Protein AF-A0A3N7EZ93-F1 (afdb_monomer_lite)

InterPro domains:
  IPR009943 Protein of unknown function DUF1475 [PF07343] (1-75)
  IPR009943 Protein of unknown function DUF1475 [PF07343] (80-194)
  IPR009943 Protein of unknown function DUF1475 [PTHR36318] (1-200)

Organism: Populus trichocarpa (NCBI:txid3694)

Sequence (202 aa):
MIATLVDFYINVIALAAWISYKESNFITATIWILLLICFGSITTCVYIFIQFLKLSPKESLQDPVYRVLLRHESKGVEQKMKQSAVMSARIAFSVLGFLMLGTLIYTLLTDGSPFRKELLTPWVVATLIDFYINVVALSVWVAYKESSLISGFLWILLLICFGSMTTCAYVVKQLVQLTSQDPVYLILFNRGNRAENRYERT

pLDDT: mean 76.59, std 12.71, range [37.66, 91.94]

Secondary structure (DSSP, 8-state):
-HHHHHHHHHHHHHHHHHHHHH-S-HHHHHHHHHHHHHHTHHHHHHHHHHHHHTS-TTTTTS-HHHHHHSPPP--SS-STTHHHHHHHHHHHHHHHHHHHHHHHHHHHHHH--S--GGG--HHHHHHHHHHHHHHHHHHHHHHHH-SSHHHHHHHHHHHHHHTHHHHHHHHHHHHHTS-TTS-GGGGSS-HHHHHHHHHTT-

Radius of gyration: 17.9 Å; chains: 1; bounding box: 51×40×56 Å

Foldseek 3Di:
DVLLVLLLVLLLVVVLVQLCVQDPDPVVSVVLSVCCVVPFLVSVVVLLVVLLVPDDPVPCPPDSLVSSSDHDDDPDDPLPPFLVVLVVLLVVLVVSLVVSVVVVVVCCVPVNDPPDPVVPDVVVVVSVVSLVSSLVVVLVQLCQADPDPVVSVVLSVCCVVRNSNSVSVLLNVLSVVDDSSDGSSLSSHHPVVSVVVVVVVD

Structure (mmCIF, N/CA/C/O backbone):
data_AF-A0A3N7EZ93-F1
#
_entry.id   AF-A0A3N7EZ93-F1
#
loop_
_atom_site.group_PDB
_atom_site.id
_atom_site.type_symbol
_atom_site.label_atom_id
_atom_site.label_alt_id
_atom_site.label_comp_id
_atom_site.label_asym_id
_atom_site.label_entity_id
_atom_site.label_seq_id
_atom_site.pdbx_P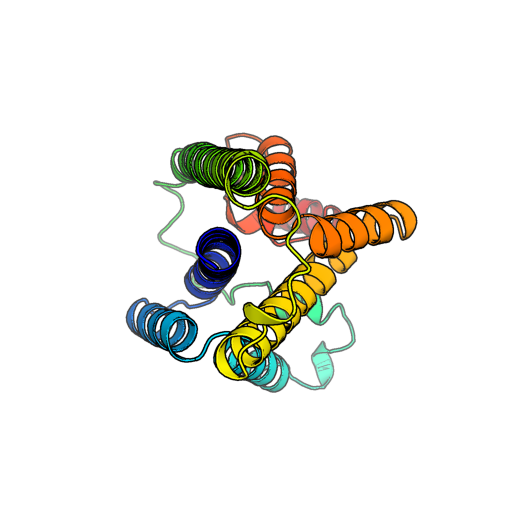DB_ins_code
_atom_site.Cartn_x
_atom_site.Cartn_y
_atom_site.Cartn_z
_atom_site.occupancy
_atom_site.B_iso_or_equiv
_atom_site.auth_seq_id
_atom_site.auth_comp_id
_atom_site.auth_asym_id
_atom_site.auth_atom_id
_atom_site.pdbx_PDB_model_num
ATOM 1 N N . MET A 1 1 ? 12.657 -2.046 -14.075 1.00 70.25 1 MET A N 1
ATOM 2 C CA . MET A 1 1 ? 11.862 -3.254 -13.734 1.00 70.25 1 MET A CA 1
ATOM 3 C C . MET A 1 1 ? 12.085 -3.722 -12.296 1.00 70.25 1 MET A C 1
ATOM 5 O O . MET A 1 1 ? 11.111 -4.030 -11.627 1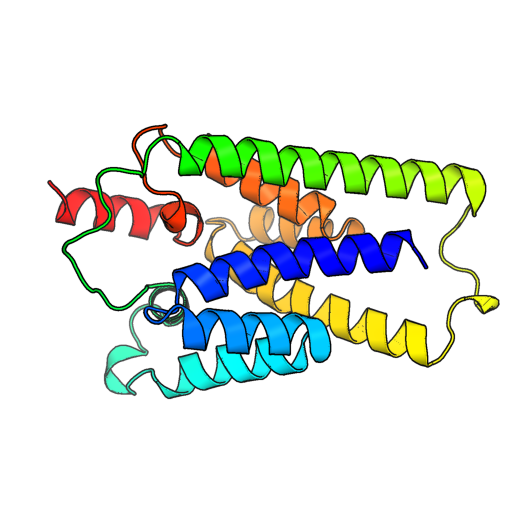.00 70.25 1 MET A O 1
ATOM 9 N N . ILE A 1 2 ? 13.324 -3.765 -11.786 1.00 79.44 2 ILE A N 1
ATOM 10 C CA . ILE A 1 2 ? 13.573 -4.206 -10.398 1.00 79.44 2 ILE A CA 1
ATOM 11 C C . ILE A 1 2 ? 12.937 -3.247 -9.379 1.00 79.44 2 ILE A C 1
ATOM 13 O O . ILE A 1 2 ? 12.211 -3.703 -8.505 1.00 79.44 2 ILE A O 1
ATOM 17 N N . ALA A 1 3 ? 13.115 -1.929 -9.531 1.00 81.50 3 ALA A N 1
ATOM 18 C CA . ALA A 1 3 ? 12.526 -0.945 -8.614 1.00 81.50 3 ALA A CA 1
ATOM 19 C C . ALA A 1 3 ? 10.991 -1.026 -8.528 1.00 81.50 3 ALA A C 1
ATOM 21 O O . ALA A 1 3 ? 10.444 -1.013 -7.436 1.00 81.50 3 ALA A O 1
ATOM 22 N N . THR A 1 4 ? 10.294 -1.191 -9.658 1.00 79.62 4 THR A N 1
ATOM 23 C CA . THR A 1 4 ? 8.825 -1.336 -9.687 1.00 79.62 4 THR A CA 1
ATOM 24 C C . THR A 1 4 ? 8.350 -2.616 -9.002 1.00 79.62 4 THR A C 1
ATOM 26 O O . THR A 1 4 ? 7.285 -2.643 -8.398 1.00 79.62 4 THR A O 1
ATOM 29 N N . LEU A 1 5 ? 9.144 -3.684 -9.084 1.00 82.88 5 LEU A N 1
ATOM 30 C CA . LEU A 1 5 ? 8.836 -4.960 -8.450 1.00 82.88 5 LEU A CA 1
ATOM 31 C C . LEU A 1 5 ? 9.076 -4.889 -6.935 1.00 82.88 5 LEU A C 1
ATOM 33 O O . LEU A 1 5 ? 8.235 -5.336 -6.162 1.00 82.88 5 LEU A O 1
ATOM 37 N N . VAL A 1 6 ? 10.173 -4.258 -6.506 1.00 84.75 6 VAL A N 1
ATOM 38 C CA . VAL A 1 6 ? 10.433 -3.949 -5.090 1.00 84.75 6 VAL A CA 1
ATOM 39 C C . VAL A 1 6 ? 9.300 -3.103 -4.510 1.00 84.75 6 VAL A C 1
ATOM 41 O O . VAL A 1 6 ? 8.756 -3.454 -3.465 1.00 84.75 6 VAL A O 1
ATOM 44 N N . ASP A 1 7 ? 8.894 -2.049 -5.219 1.00 83.94 7 ASP A N 1
ATOM 45 C CA . ASP A 1 7 ? 7.787 -1.174 -4.829 1.00 83.94 7 ASP A CA 1
ATOM 46 C C . ASP A 1 7 ? 6.484 -1.963 -4.618 1.00 83.94 7 ASP A C 1
ATOM 48 O O . ASP A 1 7 ? 5.832 -1.891 -3.570 1.00 83.94 7 ASP A O 1
ATOM 52 N N . PHE A 1 8 ? 6.152 -2.805 -5.598 1.00 85.00 8 PHE A N 1
ATOM 53 C CA . PHE A 1 8 ? 4.992 -3.682 -5.548 1.00 85.00 8 PHE A CA 1
ATOM 54 C C . PHE A 1 8 ? 4.992 -4.587 -4.315 1.00 85.00 8 PHE A C 1
ATOM 56 O O . PHE A 1 8 ? 4.008 -4.609 -3.571 1.00 85.00 8 PHE A O 1
ATOM 63 N N . TYR A 1 9 ? 6.098 -5.283 -4.043 1.00 86.12 9 TYR A N 1
ATOM 64 C CA . TYR A 1 9 ? 6.170 -6.198 -2.905 1.00 86.12 9 TYR A CA 1
ATOM 65 C C . TYR A 1 9 ? 6.108 -5.486 -1.551 1.00 86.12 9 TYR A C 1
ATOM 67 O O . TYR A 1 9 ? 5.524 -6.030 -0.615 1.00 86.12 9 TYR A O 1
ATOM 75 N N . ILE A 1 10 ? 6.632 -4.263 -1.427 1.00 87.31 10 ILE A N 1
ATOM 76 C CA . ILE A 1 10 ? 6.505 -3.488 -0.182 1.00 87.31 10 ILE A CA 1
ATOM 77 C C . ILE A 1 10 ? 5.032 -3.151 0.096 1.00 87.31 10 ILE A C 1
ATOM 79 O O . ILE A 1 10 ? 4.565 -3.308 1.228 1.00 87.31 10 ILE A O 1
ATOM 83 N N . ASN A 1 11 ? 4.268 -2.760 -0.927 1.00 86.81 11 ASN A N 1
ATOM 84 C CA . ASN A 1 11 ? 2.828 -2.529 -0.779 1.00 86.81 11 ASN A CA 1
ATOM 85 C C . ASN A 1 11 ? 2.061 -3.831 -0.481 1.00 86.81 11 ASN A C 1
ATOM 87 O O . ASN A 1 11 ? 1.162 -3.833 0.364 1.00 86.81 11 ASN A O 1
ATOM 91 N N . VAL A 1 12 ? 2.449 -4.952 -1.098 1.00 87.19 12 VAL A N 1
ATOM 92 C CA . VAL A 1 12 ? 1.899 -6.283 -0.784 1.00 87.19 12 VAL A CA 1
ATOM 93 C C . VAL A 1 12 ? 2.151 -6.661 0.676 1.00 87.19 12 VAL A C 1
ATOM 95 O O . VAL A 1 12 ? 1.237 -7.160 1.325 1.00 87.19 12 VAL A O 1
ATOM 98 N N . ILE A 1 13 ? 3.331 -6.375 1.236 1.00 87.62 13 ILE A N 1
ATOM 99 C CA . ILE A 1 13 ? 3.631 -6.618 2.658 1.00 87.62 13 ILE A CA 1
ATOM 100 C C . ILE A 1 13 ? 2.692 -5.811 3.563 1.00 87.62 13 ILE A C 1
ATOM 102 O O . ILE A 1 13 ? 2.178 -6.347 4.546 1.00 87.62 13 ILE A O 1
ATOM 106 N N . ALA A 1 14 ? 2.426 -4.543 3.234 1.00 85.94 14 ALA A N 1
ATOM 107 C CA . ALA A 1 14 ? 1.495 -3.716 4.002 1.00 85.94 14 ALA A CA 1
ATOM 108 C C . ALA A 1 14 ? 0.069 -4.304 4.004 1.00 85.94 14 ALA A C 1
ATOM 110 O O . ALA A 1 14 ? -0.578 -4.377 5.051 1.00 85.94 14 ALA A O 1
ATOM 111 N N . LEU A 1 15 ? -0.398 -4.789 2.851 1.00 86.19 15 LEU A N 1
ATOM 112 C CA . LEU A 1 15 ? -1.700 -5.446 2.708 1.00 86.19 15 LEU A CA 1
ATOM 113 C C . LEU A 1 15 ? -1.740 -6.819 3.396 1.00 86.19 15 LEU A C 1
ATOM 115 O O . LEU A 1 15 ? -2.712 -7.139 4.076 1.00 86.19 15 LEU A O 1
ATOM 119 N N . ALA A 1 16 ? -0.671 -7.607 3.296 1.00 86.81 16 ALA A N 1
ATOM 120 C CA . ALA A 1 16 ? -0.530 -8.889 3.980 1.00 86.81 16 ALA A CA 1
ATOM 121 C C . ALA A 1 16 ? -0.560 -8.722 5.506 1.00 86.81 16 ALA A C 1
ATOM 123 O O . ALA A 1 16 ? -1.194 -9.518 6.201 1.00 86.81 16 ALA A O 1
ATOM 124 N N . ALA A 1 17 ? 0.066 -7.665 6.035 1.00 86.19 17 ALA A N 1
ATOM 125 C CA . ALA A 1 17 ? -0.004 -7.324 7.453 1.00 86.19 17 ALA A CA 1
ATOM 126 C C . ALA A 1 17 ? -1.443 -6.999 7.887 1.00 86.19 17 ALA A C 1
ATOM 128 O O . ALA A 1 17 ? -1.883 -7.433 8.953 1.00 86.19 17 ALA A O 1
ATOM 129 N N . TRP A 1 18 ? -2.204 -6.293 7.044 1.00 86.44 18 TRP A N 1
ATOM 130 C CA . TRP A 1 18 ? -3.621 -6.028 7.291 1.00 86.44 18 TRP A CA 1
ATOM 131 C C . TRP A 1 18 ? -4.474 -7.308 7.274 1.00 86.44 18 TRP A C 1
ATOM 133 O O . TRP A 1 18 ? -5.238 -7.534 8.213 1.00 86.44 18 TRP A O 1
ATOM 143 N N . ILE A 1 19 ? -4.302 -8.177 6.274 1.00 85.31 19 ILE A N 1
ATOM 144 C CA . ILE A 1 19 ? -4.999 -9.475 6.182 1.00 85.31 19 ILE A CA 1
ATOM 145 C C . ILE A 1 19 ? -4.679 -10.353 7.399 1.00 85.31 19 ILE A C 1
ATOM 147 O O . ILE A 1 19 ? -5.583 -10.914 8.014 1.00 85.31 19 ILE A O 1
ATOM 151 N N . SER A 1 20 ? -3.403 -10.421 7.790 1.00 83.38 20 SER A N 1
ATOM 152 C CA . SER A 1 20 ? -2.945 -11.184 8.962 1.00 83.38 20 SER A CA 1
ATOM 153 C C . SER A 1 20 ? -3.602 -10.713 10.253 1.00 83.38 20 SER A C 1
ATOM 155 O O . SER A 1 20 ? -3.920 -11.520 11.121 1.00 83.38 20 SER A O 1
ATOM 157 N N . TYR A 1 21 ? -3.810 -9.401 10.388 1.00 79.69 21 TYR A N 1
ATOM 158 C CA . TYR A 1 21 ? -4.530 -8.838 11.522 1.00 79.69 21 TYR A CA 1
ATOM 159 C C . TYR A 1 21 ? -6.029 -9.163 11.474 1.00 79.69 21 TYR A C 1
ATOM 161 O O . TYR A 1 21 ? -6.627 -9.468 12.507 1.00 79.69 21 TYR A O 1
ATOM 169 N N . LYS A 1 22 ? -6.652 -9.073 10.295 1.00 79.75 22 LYS A N 1
ATOM 170 C CA . LYS A 1 22 ? -8.098 -9.256 10.144 1.00 79.75 22 LYS A CA 1
ATOM 171 C C . LYS A 1 22 ? -8.524 -10.706 10.374 1.00 79.75 22 LYS A C 1
ATOM 173 O O . LYS A 1 22 ? -9.559 -10.939 10.998 1.00 79.75 22 LYS A O 1
ATOM 178 N N . GLU A 1 23 ? -7.747 -11.674 9.906 1.00 80.81 23 GLU A N 1
ATOM 179 C CA . GLU A 1 23 ? -8.074 -13.089 10.066 1.00 80.81 23 GLU A CA 1
ATOM 180 C C . GLU A 1 23 ? -7.806 -13.582 11.501 1.00 80.81 23 GLU A C 1
ATOM 182 O O . GLU A 1 23 ? -6.791 -13.278 12.132 1.00 80.81 23 GLU A O 1
ATOM 187 N N . SER A 1 24 ? -8.741 -14.354 12.064 1.00 71.69 24 SER A N 1
ATOM 188 C CA . SER A 1 24 ? -8.524 -15.043 13.347 1.00 71.69 24 SER A CA 1
ATOM 189 C C . SER A 1 24 ? -7.682 -16.300 13.179 1.00 71.69 24 SER A C 1
ATOM 191 O O . SER A 1 24 ? -6.876 -16.643 14.042 1.00 71.69 24 SER A O 1
ATOM 193 N N . ASN A 1 25 ? -7.870 -16.978 12.049 1.00 82.94 25 ASN A N 1
ATOM 194 C CA . ASN A 1 25 ? -7.277 -18.272 11.772 1.00 82.94 25 ASN A CA 1
ATOM 195 C C . ASN A 1 25 ? -5.986 -18.080 10.982 1.00 82.94 25 ASN A C 1
ATOM 197 O O . ASN A 1 25 ? -6.011 -17.630 9.837 1.00 82.94 25 ASN A O 1
ATOM 201 N N . PHE A 1 26 ? -4.863 -18.494 11.568 1.00 81.38 26 PHE A N 1
ATOM 202 C CA . PHE A 1 26 ? -3.547 -18.392 10.933 1.00 81.38 26 PHE A CA 1
ATOM 203 C C . PHE A 1 26 ? -3.477 -19.114 9.574 1.00 81.38 26 PHE A C 1
ATOM 205 O O . PHE A 1 26 ? -2.834 -18.633 8.643 1.00 81.38 26 PHE A O 1
ATOM 212 N N . ILE A 1 27 ? -4.189 -20.238 9.430 1.00 85.25 27 ILE A N 1
ATOM 213 C CA . ILE A 1 27 ? -4.279 -20.989 8.169 1.00 85.25 27 ILE A CA 1
ATOM 214 C C . ILE A 1 27 ? -4.962 -20.141 7.090 1.00 85.25 27 ILE A C 1
ATOM 216 O O . ILE A 1 27 ? -4.425 -19.980 5.998 1.00 85.25 27 ILE A O 1
ATOM 220 N N . THR A 1 28 ? -6.116 -19.549 7.406 1.00 85.38 28 THR A N 1
ATOM 221 C CA . THR A 1 28 ? -6.856 -18.687 6.477 1.00 85.38 28 THR A CA 1
ATOM 222 C C . THR A 1 28 ? -6.046 -17.445 6.114 1.00 85.38 28 THR A C 1
ATOM 224 O O . THR A 1 28 ? -5.970 -17.103 4.937 1.00 85.38 28 THR A O 1
ATOM 227 N N . ALA A 1 29 ? -5.367 -16.828 7.087 1.00 87.31 29 ALA A N 1
ATOM 228 C CA . ALA A 1 29 ? -4.447 -15.720 6.838 1.00 87.31 29 ALA A CA 1
ATOM 229 C C . ALA A 1 29 ? -3.339 -16.120 5.853 1.00 87.31 29 ALA A C 1
ATOM 231 O O . ALA A 1 29 ? -3.110 -15.429 4.866 1.00 87.31 29 ALA A O 1
ATOM 232 N N . THR A 1 30 ? -2.697 -17.269 6.077 1.00 87.75 30 THR A N 1
ATOM 233 C CA . THR A 1 30 ? -1.598 -17.758 5.231 1.00 87.75 30 THR A CA 1
ATOM 234 C C . THR A 1 30 ? -2.072 -18.066 3.813 1.00 87.75 30 THR A C 1
ATOM 236 O O . THR A 1 30 ? -1.386 -17.716 2.856 1.00 87.75 30 THR A O 1
ATOM 239 N N . ILE A 1 31 ? -3.264 -18.653 3.656 1.00 90.75 31 ILE A N 1
ATOM 240 C CA . ILE A 1 31 ? -3.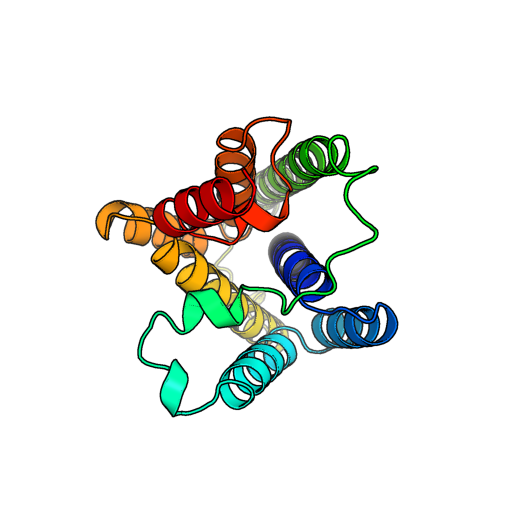875 -18.889 2.340 1.00 90.75 31 ILE A CA 1
ATOM 241 C C . ILE A 1 31 ? -4.097 -17.562 1.607 1.00 90.75 31 ILE A C 1
ATOM 243 O O . ILE A 1 31 ? -3.693 -17.433 0.455 1.00 90.75 31 ILE A O 1
ATOM 247 N N . TRP A 1 32 ? -4.683 -16.559 2.266 1.00 91.56 32 TRP A N 1
ATOM 248 C CA . TRP A 1 32 ? -4.901 -15.247 1.649 1.00 91.56 32 TRP A CA 1
ATOM 249 C C . TRP A 1 32 ? -3.598 -14.532 1.295 1.00 91.56 32 TRP A C 1
ATOM 251 O O . TRP A 1 32 ? -3.519 -13.914 0.239 1.00 91.56 32 TRP A O 1
ATOM 261 N N . ILE A 1 33 ? -2.567 -14.639 2.134 1.00 90.31 33 ILE A N 1
ATOM 262 C CA . ILE A 1 33 ? -1.245 -14.060 1.859 1.00 90.31 33 ILE A CA 1
ATOM 263 C C . ILE A 1 33 ? -0.590 -14.755 0.664 1.00 90.31 33 ILE A C 1
ATOM 265 O O . ILE A 1 33 ? -0.049 -14.081 -0.208 1.00 90.31 33 ILE A O 1
ATOM 269 N N . LEU A 1 34 ? -0.671 -16.084 0.581 1.00 91.94 34 LEU A N 1
ATOM 270 C CA . LEU A 1 34 ? -0.157 -16.833 -0.565 1.00 91.94 34 LEU A CA 1
ATOM 271 C C . LEU A 1 34 ? -0.881 -16.424 -1.853 1.00 91.94 34 LEU A C 1
ATOM 273 O O . LEU A 1 34 ? -0.238 -16.125 -2.855 1.00 91.94 34 LEU A O 1
ATOM 277 N N . LEU A 1 35 ? -2.212 -16.333 -1.808 1.00 90.12 35 LEU A N 1
ATOM 278 C CA . LEU A 1 35 ? -3.014 -15.846 -2.931 1.00 90.12 35 LEU A CA 1
ATOM 279 C C . LEU A 1 35 ? -2.667 -14.401 -3.300 1.00 90.12 35 LEU A C 1
ATOM 281 O O . LEU A 1 35 ? -2.676 -14.055 -4.478 1.00 90.12 35 LEU A O 1
ATOM 285 N N . LEU A 1 36 ? -2.353 -13.551 -2.323 1.00 88.94 36 LEU A N 1
ATOM 286 C CA . LEU A 1 36 ? -1.958 -12.166 -2.562 1.00 88.94 36 LEU A CA 1
ATOM 287 C C . LEU A 1 36 ? -0.601 -12.091 -3.269 1.00 88.94 36 LEU A C 1
ATOM 289 O O . LEU A 1 36 ? -0.435 -11.294 -4.184 1.00 88.94 36 LEU A O 1
ATOM 293 N N . ILE A 1 37 ? 0.347 -12.948 -2.892 1.00 86.94 37 ILE A N 1
ATOM 294 C CA . ILE A 1 37 ? 1.658 -13.033 -3.547 1.00 86.94 37 ILE A CA 1
ATOM 295 C C . ILE A 1 37 ? 1.521 -13.578 -4.977 1.00 86.94 37 ILE A C 1
ATOM 297 O O . ILE A 1 37 ? 2.203 -13.099 -5.877 1.00 86.94 37 ILE A O 1
ATOM 301 N N . CYS A 1 38 ? 0.639 -14.557 -5.202 1.00 85.19 38 CYS A N 1
ATOM 302 C CA . CYS A 1 38 ? 0.467 -15.184 -6.515 1.00 85.19 38 CYS A CA 1
ATOM 303 C C . CYS A 1 38 ? -0.373 -14.357 -7.499 1.00 85.19 38 CYS A C 1
ATOM 305 O O . CYS A 1 38 ? -0.048 -14.314 -8.682 1.00 85.19 38 CYS A O 1
ATOM 307 N N . PHE A 1 39 ? -1.465 -13.745 -7.034 1.00 84.69 39 PHE A N 1
ATOM 308 C CA . PHE A 1 39 ? -2.473 -13.105 -7.893 1.00 84.69 39 PHE A CA 1
ATOM 309 C C . PHE A 1 39 ? -2.617 -11.596 -7.668 1.00 84.69 39 PHE A C 1
ATOM 311 O O . PHE A 1 39 ? -3.421 -10.961 -8.351 1.00 84.69 39 PHE A O 1
ATOM 318 N N . GLY A 1 40 ? -1.878 -11.024 -6.715 1.00 86.50 40 GLY A N 1
ATOM 319 C CA . GLY A 1 40 ? -1.818 -9.583 -6.512 1.00 86.50 40 GLY A CA 1
ATOM 320 C C . GLY A 1 40 ? -3.183 -8.961 -6.228 1.00 86.50 40 GLY A C 1
ATOM 321 O O . GLY A 1 40 ? -3.890 -9.344 -5.289 1.00 86.50 40 GLY A O 1
ATOM 322 N N . SER A 1 41 ? -3.558 -7.983 -7.045 1.00 86.75 41 SER A N 1
ATOM 323 C CA . SER A 1 41 ? -4.763 -7.175 -6.865 1.00 86.75 41 SER A CA 1
ATOM 324 C C . SER A 1 41 ? -6.073 -7.938 -7.020 1.00 86.75 41 SER A C 1
ATOM 326 O O . SER A 1 41 ? -7.067 -7.577 -6.395 1.00 86.75 41 SER A O 1
ATOM 328 N N . ILE A 1 42 ? -6.097 -9.041 -7.773 1.00 88.00 42 ILE A N 1
ATOM 329 C CA . ILE A 1 42 ? -7.305 -9.874 -7.870 1.00 88.00 42 ILE A CA 1
ATOM 330 C C . ILE A 1 42 ? -7.680 -10.373 -6.472 1.00 88.00 42 ILE A C 1
ATOM 332 O O . ILE A 1 42 ? -8.834 -10.276 -6.053 1.00 88.00 42 ILE A O 1
ATOM 336 N N . THR A 1 43 ? -6.687 -10.834 -5.711 1.00 89.12 43 THR A N 1
ATOM 337 C CA . THR A 1 43 ? -6.885 -11.292 -4.336 1.00 89.12 43 THR A CA 1
ATOM 338 C C . THR A 1 43 ? -7.323 -10.153 -3.423 1.00 89.12 43 THR A C 1
ATOM 340 O O . THR A 1 43 ? -8.223 -10.359 -2.610 1.00 89.12 43 THR A O 1
ATOM 343 N N . THR A 1 44 ? -6.749 -8.950 -3.551 1.00 86.56 44 THR A N 1
ATOM 344 C CA . THR A 1 44 ? -7.159 -7.806 -2.714 1.00 86.56 44 THR A CA 1
ATOM 345 C C . THR A 1 44 ? -8.601 -7.402 -2.986 1.00 86.56 44 THR A C 1
ATOM 347 O O . THR A 1 44 ? -9.374 -7.243 -2.039 1.00 86.56 44 THR A O 1
ATOM 350 N N . CYS A 1 45 ? -8.998 -7.320 -4.255 1.00 87.19 45 CYS A N 1
ATOM 351 C CA . CYS A 1 45 ? -10.366 -7.020 -4.657 1.00 87.19 45 CYS A CA 1
ATOM 352 C C . CYS A 1 45 ? -11.348 -8.077 -4.150 1.00 87.19 45 CYS A C 1
ATOM 354 O O . CYS A 1 45 ? -12.353 -7.723 -3.534 1.00 87.19 45 CYS A O 1
ATOM 356 N N . VAL A 1 46 ? -11.050 -9.365 -4.351 1.00 88.62 46 VAL A N 1
ATOM 357 C CA . VAL A 1 46 ? -11.898 -10.468 -3.871 1.00 88.62 46 VAL A CA 1
ATOM 358 C C . VAL A 1 46 ? -12.011 -10.438 -2.347 1.00 88.62 46 VAL A C 1
ATOM 360 O O . VAL A 1 46 ? -13.112 -10.565 -1.815 1.00 88.62 46 VAL A O 1
ATOM 363 N N . TYR A 1 47 ? -10.905 -10.219 -1.635 1.00 87.00 47 TYR A N 1
ATOM 364 C CA . TYR A 1 47 ? -10.899 -10.163 -0.175 1.00 87.00 47 TYR A CA 1
ATOM 365 C C . TYR A 1 47 ? -11.756 -9.010 0.357 1.00 87.00 47 TYR A C 1
ATOM 367 O O . TYR A 1 47 ? -12.619 -9.217 1.211 1.00 87.00 47 TYR A O 1
ATOM 375 N N . ILE A 1 48 ? -11.563 -7.804 -0.184 1.00 85.94 48 ILE A N 1
ATOM 376 C CA . ILE A 1 48 ? -12.345 -6.615 0.175 1.00 85.94 48 ILE A CA 1
ATOM 377 C C . ILE A 1 48 ? -13.827 -6.839 -0.146 1.00 85.94 48 ILE A C 1
ATOM 379 O O . ILE A 1 48 ? -14.683 -6.564 0.692 1.00 85.94 48 ILE A O 1
ATOM 383 N N . PHE A 1 49 ? -14.143 -7.392 -1.316 1.00 85.38 49 PHE A N 1
ATOM 384 C CA . PHE A 1 49 ? -15.517 -7.680 -1.720 1.00 85.38 49 PHE A CA 1
ATOM 385 C C . PHE A 1 49 ? -16.199 -8.690 -0.790 1.00 85.38 49 PHE A C 1
ATOM 387 O O . PHE A 1 49 ? -17.311 -8.444 -0.330 1.00 85.38 49 PHE A O 1
ATOM 394 N N . ILE A 1 50 ? -15.521 -9.786 -0.434 1.00 84.19 50 ILE A N 1
ATOM 395 C CA . ILE A 1 50 ? -16.030 -10.759 0.545 1.00 84.19 50 ILE A CA 1
ATOM 396 C C . ILE A 1 50 ? -16.272 -10.088 1.899 1.00 84.19 50 ILE A C 1
ATOM 398 O O . ILE A 1 50 ? -17.267 -10.387 2.559 1.00 84.19 50 ILE A O 1
ATOM 402 N N . GLN A 1 51 ? -15.396 -9.175 2.324 1.00 81.69 51 GLN A N 1
ATOM 403 C CA . GLN A 1 51 ? -15.619 -8.420 3.554 1.00 81.69 51 GLN A CA 1
ATOM 404 C C . GLN A 1 51 ? -16.852 -7.522 3.477 1.00 81.69 51 GLN A C 1
ATOM 406 O O . GLN A 1 51 ? -17.618 -7.497 4.436 1.00 81.69 51 GLN A O 1
ATOM 411 N N . PHE A 1 52 ? -17.082 -6.856 2.344 1.00 79.62 52 PHE A N 1
ATOM 412 C CA . PHE A 1 52 ? -18.300 -6.080 2.108 1.00 79.62 52 PHE A CA 1
ATOM 413 C C . PHE A 1 52 ? -19.559 -6.947 2.093 1.00 79.62 52 PHE A C 1
ATOM 415 O O . PHE A 1 52 ? -20.559 -6.561 2.685 1.00 79.62 52 PHE A O 1
ATOM 422 N N . LEU A 1 53 ? -19.519 -8.139 1.495 1.00 80.31 53 LEU A N 1
ATOM 423 C CA . LEU A 1 53 ? -20.661 -9.062 1.510 1.00 80.31 53 LEU A CA 1
ATOM 424 C C . LEU A 1 53 ? -20.986 -9.598 2.908 1.00 80.31 53 LEU A C 1
ATOM 426 O O . LEU A 1 53 ? -22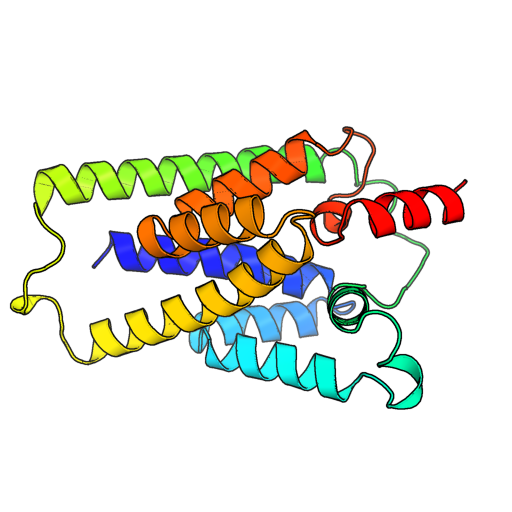.139 -9.903 3.199 1.00 80.31 53 LEU A O 1
ATOM 430 N N . LYS A 1 54 ? -19.981 -9.719 3.782 1.00 75.19 54 LYS A N 1
ATOM 431 C CA . LYS A 1 54 ? -20.181 -10.124 5.181 1.00 75.19 54 LYS A CA 1
ATOM 432 C C . LYS A 1 54 ? -20.844 -9.033 6.034 1.00 75.19 54 LYS A C 1
ATOM 434 O O . LYS A 1 54 ? -21.252 -9.334 7.154 1.00 75.19 54 LYS A O 1
ATOM 439 N N . LEU A 1 55 ? -20.967 -7.794 5.544 1.00 70.94 55 LEU A N 1
ATOM 440 C CA . LEU A 1 55 ? -21.703 -6.735 6.237 1.00 70.94 55 LEU A CA 1
ATOM 441 C C . LEU A 1 55 ? -23.219 -6.917 6.065 1.00 70.94 55 LEU A C 1
ATOM 443 O O . LEU A 1 55 ? -23.737 -6.999 4.954 1.00 70.94 55 LEU A O 1
ATOM 447 N N . SER A 1 56 ? -23.947 -6.945 7.185 1.00 56.22 56 SER A N 1
ATOM 448 C CA . SER A 1 56 ? -25.414 -7.001 7.190 1.00 56.22 56 SER A CA 1
ATOM 449 C C . SER A 1 56 ? -26.025 -5.655 6.748 1.00 56.22 56 SER A C 1
ATOM 451 O O . SER A 1 56 ? -25.566 -4.606 7.214 1.00 56.22 56 SER A O 1
ATOM 453 N N . PRO A 1 57 ? -27.103 -5.636 5.930 1.00 55.81 57 PRO A N 1
ATOM 454 C CA . PRO A 1 57 ? -27.704 -4.408 5.388 1.00 55.81 57 PRO A CA 1
ATOM 455 C C . PRO A 1 57 ? -28.143 -3.377 6.440 1.00 55.81 57 PRO A C 1
ATOM 457 O O . PRO A 1 57 ? -28.185 -2.184 6.154 1.00 55.81 57 PRO A O 1
ATOM 460 N N . LYS A 1 58 ? -28.461 -3.819 7.666 1.00 48.72 58 LYS A N 1
ATOM 461 C CA . LYS A 1 58 ? -28.926 -2.946 8.759 1.00 48.72 58 LYS A CA 1
ATOM 462 C C . LYS A 1 58 ? -27.796 -2.181 9.466 1.00 48.72 58 LYS A C 1
ATOM 464 O O . LYS A 1 58 ? -28.077 -1.201 10.143 1.00 48.72 58 LYS A O 1
ATOM 469 N N . GLU A 1 59 ? -26.538 -2.589 9.289 1.00 53.97 59 GLU A N 1
ATOM 470 C CA . GLU A 1 59 ? -25.361 -1.988 9.944 1.00 53.97 59 GLU A CA 1
ATOM 471 C C . GLU A 1 59 ? -24.501 -1.131 8.996 1.00 53.97 59 GLU A C 1
ATOM 473 O O . GLU A 1 59 ? -23.580 -0.449 9.439 1.00 53.97 59 GLU A O 1
ATOM 478 N N . SER A 1 60 ? -24.812 -1.121 7.693 1.00 51.12 60 SER A N 1
ATOM 479 C CA . SER A 1 60 ? -24.068 -0.385 6.656 1.00 51.12 60 SER A CA 1
ATOM 480 C C . SER A 1 60 ? -24.132 1.145 6.791 1.00 51.12 60 SER A C 1
ATOM 482 O O . SER A 1 60 ? -23.366 1.845 6.130 1.00 51.12 60 SER A O 1
ATOM 484 N N . LEU A 1 61 ? -25.055 1.673 7.601 1.00 53.31 61 LEU A N 1
ATOM 485 C CA . LEU A 1 61 ? -25.306 3.112 7.741 1.00 53.31 61 LEU A CA 1
ATOM 486 C C . LEU A 1 61 ? -24.324 3.826 8.686 1.00 53.31 61 LEU A C 1
ATOM 488 O O . LEU A 1 61 ? -24.199 5.045 8.609 1.00 53.31 61 LEU A O 1
ATOM 492 N N . GLN A 1 62 ? -23.610 3.095 9.547 1.00 56.03 62 GLN A N 1
ATOM 493 C CA . GLN A 1 62 ? -22.687 3.655 10.540 1.00 56.03 62 GLN A CA 1
ATOM 494 C C . GLN A 1 62 ? -21.257 3.155 10.265 1.00 56.03 62 GLN A C 1
ATOM 496 O O . GLN A 1 62 ? -20.772 2.206 10.872 1.00 56.03 62 GLN A O 1
ATOM 501 N N . ASP A 1 63 ? -20.614 3.809 9.293 1.00 68.94 63 ASP A N 1
ATOM 502 C CA . ASP A 1 63 ? -19.200 3.678 8.899 1.00 68.94 63 ASP A CA 1
ATOM 503 C C . ASP A 1 63 ? -18.764 2.282 8.363 1.00 68.94 63 ASP A C 1
ATOM 505 O O . ASP A 1 63 ? -18.191 1.458 9.087 1.00 68.94 63 ASP A O 1
ATOM 509 N N . PRO A 1 64 ? -18.992 1.991 7.062 1.00 71.38 64 PRO A N 1
ATOM 510 C CA . PRO A 1 64 ? -18.678 0.687 6.472 1.00 71.38 64 PRO A CA 1
ATOM 511 C C . PRO A 1 64 ? -17.171 0.395 6.431 1.00 71.38 64 PRO A C 1
ATOM 513 O O . PRO A 1 64 ? -16.757 -0.747 6.633 1.00 71.38 64 PRO A O 1
ATOM 516 N N . VAL A 1 65 ? -16.330 1.415 6.222 1.00 76.06 65 VAL A N 1
ATOM 517 C CA . VAL A 1 65 ? -14.868 1.250 6.156 1.00 76.06 65 VAL A CA 1
ATOM 518 C C . VAL A 1 65 ? -14.314 0.886 7.529 1.00 76.06 65 VAL A C 1
ATOM 520 O O . VAL A 1 65 ? -13.481 -0.016 7.637 1.00 76.06 65 VAL A O 1
ATOM 523 N N . TYR A 1 66 ? -14.826 1.510 8.593 1.00 75.00 66 TYR A N 1
ATOM 524 C CA . TYR A 1 66 ? -14.460 1.154 9.961 1.00 75.00 66 TYR A CA 1
ATOM 525 C C . TYR A 1 66 ? -14.669 -0.334 10.252 1.00 75.00 66 TYR A C 1
ATOM 527 O O . TYR A 1 66 ? -13.755 -1.002 10.738 1.00 75.00 66 TYR A O 1
ATOM 535 N N . ARG A 1 67 ? -15.841 -0.879 9.906 1.00 72.00 67 ARG A N 1
ATOM 536 C CA . ARG A 1 67 ? -16.171 -2.291 10.159 1.00 72.00 67 ARG A CA 1
ATOM 537 C C . ARG A 1 67 ? -15.399 -3.263 9.265 1.00 72.00 67 ARG A C 1
ATOM 539 O O . ARG A 1 67 ? -15.010 -4.334 9.733 1.00 72.00 67 ARG A O 1
ATOM 546 N N . VAL A 1 68 ? -15.092 -2.888 8.021 1.00 78.69 68 VAL A N 1
ATOM 547 C CA . VAL A 1 68 ? -14.165 -3.659 7.168 1.00 78.69 68 VAL A CA 1
ATOM 548 C C . VAL A 1 68 ? -12.764 -3.712 7.788 1.00 78.69 68 VAL A C 1
ATOM 550 O O . VAL A 1 68 ? -12.092 -4.738 7.723 1.00 78.69 68 VAL A O 1
ATOM 553 N N . LEU A 1 69 ? -12.314 -2.665 8.473 1.00 79.06 69 LEU A N 1
ATOM 554 C CA . LEU A 1 69 ? -11.010 -2.675 9.145 1.00 79.06 69 LEU A CA 1
ATOM 555 C C . LEU A 1 69 ? -11.044 -3.364 10.516 1.00 79.06 69 LEU A C 1
ATOM 557 O O . LEU A 1 69 ? -10.027 -3.904 10.953 1.00 79.06 69 LEU A O 1
ATOM 561 N N . LEU A 1 70 ? -12.193 -3.372 11.194 1.00 73.00 70 LEU A N 1
ATOM 562 C CA . LEU A 1 70 ? -12.327 -3.915 12.543 1.00 73.00 70 LEU A CA 1
ATOM 563 C C . LEU A 1 70 ? -12.308 -5.446 12.544 1.00 73.00 70 LEU A C 1
ATOM 565 O O . LEU A 1 70 ? -13.071 -6.097 11.833 1.00 73.00 70 LEU A O 1
ATOM 569 N N . ARG A 1 71 ? -11.438 -6.046 13.355 1.00 68.44 71 ARG A N 1
ATOM 570 C CA . ARG A 1 71 ? -11.435 -7.494 13.586 1.00 68.44 71 ARG A CA 1
ATOM 571 C C . ARG A 1 71 ? -12.589 -7.837 14.534 1.00 68.44 71 ARG A C 1
ATOM 573 O O . ARG A 1 71 ? -12.651 -7.273 15.621 1.00 68.44 71 ARG A O 1
ATOM 580 N N . HIS A 1 72 ? -13.484 -8.746 14.141 1.00 55.88 72 HIS A N 1
ATOM 581 C CA . HIS A 1 72 ? -14.539 -9.247 15.032 1.00 55.88 72 HIS A CA 1
ATOM 582 C C . HIS A 1 72 ? -13.887 -10.095 16.137 1.00 55.88 72 HIS A C 1
ATOM 584 O O . HIS A 1 72 ? -13.092 -10.988 15.849 1.00 55.88 72 HIS A O 1
ATOM 590 N N . GLU A 1 73 ? -14.131 -9.754 17.400 1.00 53.88 73 GLU A N 1
ATOM 591 C CA . GLU A 1 73 ? -13.257 -10.153 18.502 1.00 53.88 73 GLU A CA 1
ATOM 592 C C . GLU A 1 73 ? -13.313 -11.633 18.903 1.00 53.88 73 GLU A C 1
ATOM 594 O O . GLU A 1 73 ? -14.375 -12.218 19.092 1.00 53.88 73 GLU A O 1
ATOM 599 N N . SER A 1 74 ? -12.124 -12.169 19.200 1.00 38.59 74 SER A N 1
ATOM 600 C CA . SER A 1 74 ? -11.890 -13.061 20.337 1.00 38.59 74 SER A CA 1
ATOM 601 C C . SER A 1 74 ? -11.052 -12.272 21.353 1.00 38.59 74 SER A C 1
ATOM 603 O O . SER A 1 74 ? -9.833 -12.135 21.219 1.00 38.59 74 SER A O 1
ATOM 605 N N . LYS A 1 75 ? -11.722 -11.666 22.339 1.00 46.94 75 LYS A N 1
ATOM 606 C CA . LYS A 1 75 ? -11.089 -11.081 23.531 1.00 46.94 75 LYS A CA 1
ATOM 607 C C . LYS A 1 75 ? -10.536 -12.223 24.378 1.00 46.94 75 LYS A C 1
ATOM 609 O O . LYS A 1 75 ? -11.305 -13.063 24.830 1.00 46.94 75 LYS A O 1
ATOM 614 N N . GLY A 1 76 ? -9.227 -12.249 24.628 1.00 41.97 76 GLY A N 1
ATOM 615 C CA . GLY A 1 76 ? -8.707 -13.124 25.683 1.00 41.97 76 GLY A CA 1
ATOM 616 C C . GLY A 1 76 ? -7.193 -13.256 25.798 1.00 41.97 76 GLY A C 1
ATOM 617 O O . GLY A 1 76 ? -6.668 -13.132 26.897 1.00 41.97 76 GLY A O 1
ATOM 618 N N . VAL A 1 77 ? -6.460 -13.499 24.709 1.00 44.47 77 VAL A N 1
ATOM 619 C CA . VAL A 1 77 ? -5.128 -14.133 24.869 1.00 44.47 77 VAL A CA 1
ATOM 620 C C . VAL A 1 77 ? -3.932 -13.212 24.591 1.00 44.47 77 VAL A C 1
ATOM 622 O O . VAL A 1 77 ? -2.830 -13.444 25.078 1.00 44.47 77 VAL A O 1
ATOM 625 N N . GLU A 1 78 ? -4.106 -12.104 23.876 1.00 47.31 78 GLU A N 1
ATOM 626 C CA . GLU A 1 78 ? -2.966 -11.504 23.169 1.00 47.31 78 GLU A CA 1
ATOM 627 C C . GLU A 1 78 ? -2.464 -10.173 23.754 1.00 47.31 78 GLU A C 1
ATOM 629 O O . GLU A 1 78 ? -1.921 -9.347 23.031 1.00 47.31 78 GLU A O 1
ATOM 634 N N . GLN A 1 79 ? -2.690 -9.867 25.037 1.00 46.59 79 GLN A N 1
ATOM 635 C CA . GLN A 1 79 ? -2.269 -8.571 25.606 1.00 46.59 79 GLN A CA 1
ATOM 636 C C . GLN A 1 79 ? -0.799 -8.544 26.069 1.00 46.59 79 GLN A C 1
ATOM 638 O O . GLN A 1 79 ? -0.198 -7.475 26.147 1.00 46.59 79 GLN A O 1
ATOM 643 N N . LYS A 1 80 ? -0.178 -9.705 26.316 1.00 37.66 80 LYS A N 1
ATOM 644 C CA . LYS A 1 80 ? 1.126 -9.792 27.003 1.00 37.66 80 LYS A CA 1
ATOM 645 C C . LYS A 1 80 ? 2.373 -9.656 26.109 1.00 37.66 80 LYS A C 1
ATOM 647 O O . LYS A 1 80 ? 3.468 -9.548 26.643 1.00 37.66 80 LYS A O 1
ATOM 652 N N . MET A 1 81 ? 2.227 -9.598 24.779 1.00 44.31 81 MET A N 1
ATOM 653 C CA . MET A 1 81 ? 3.352 -9.507 23.818 1.00 44.31 81 MET A CA 1
ATOM 654 C C . MET A 1 81 ? 3.398 -8.166 23.042 1.00 44.31 81 MET A C 1
ATOM 656 O O . MET A 1 81 ? 4.144 -8.008 22.081 1.00 44.31 81 MET A O 1
ATOM 660 N N . LYS A 1 82 ? 2.580 -7.176 23.434 1.00 51.50 82 LYS A N 1
ATOM 661 C CA . LYS A 1 82 ? 2.168 -6.060 22.556 1.00 51.50 82 LYS A CA 1
ATOM 662 C C . LYS A 1 82 ? 3.056 -4.808 22.524 1.00 51.50 82 LYS A C 1
ATOM 664 O O . LYS A 1 82 ? 2.850 -3.976 21.647 1.00 51.50 82 LYS A O 1
ATOM 669 N N . GLN A 1 83 ? 4.058 -4.673 23.392 1.00 49.25 83 GLN A N 1
ATOM 670 C CA . GLN A 1 83 ? 4.944 -3.494 23.377 1.00 49.25 83 GLN A CA 1
ATOM 671 C C . GLN A 1 83 ? 6.120 -3.625 22.386 1.00 49.25 83 GLN A C 1
ATOM 673 O O . GLN A 1 83 ? 6.523 -2.627 21.790 1.00 49.25 83 GLN A O 1
ATOM 678 N N . SER A 1 84 ? 6.630 -4.839 22.121 1.00 56.12 84 SER A N 1
ATOM 679 C CA . SER A 1 84 ? 7.736 -5.036 21.159 1.00 56.12 84 SER A CA 1
ATOM 680 C C . SER A 1 84 ? 7.277 -5.007 19.692 1.00 56.12 84 SER A C 1
ATOM 682 O O . SER A 1 84 ? 8.058 -4.678 18.796 1.00 56.12 84 SER A O 1
ATOM 684 N N . ALA A 1 85 ? 5.993 -5.282 19.436 1.00 64.56 85 ALA A N 1
ATOM 685 C CA . ALA A 1 85 ? 5.412 -5.323 18.094 1.00 64.56 85 ALA A CA 1
ATOM 686 C C . ALA A 1 85 ? 5.352 -3.936 17.420 1.00 64.56 85 ALA A C 1
ATOM 688 O O . ALA A 1 85 ? 5.582 -3.809 16.221 1.00 64.56 85 ALA A O 1
ATOM 689 N N . VAL A 1 86 ? 5.093 -2.870 18.186 1.00 65.94 86 VAL A N 1
ATOM 690 C CA . VAL A 1 86 ? 5.050 -1.495 17.647 1.00 65.94 86 VAL A CA 1
ATOM 691 C C . VAL A 1 86 ? 6.442 -1.033 17.241 1.00 65.94 86 VAL A C 1
ATOM 693 O O . VAL A 1 86 ? 6.623 -0.467 16.164 1.00 65.94 86 VAL A O 1
ATOM 696 N N . MET A 1 87 ? 7.436 -1.293 18.092 1.00 71.25 87 MET A N 1
ATOM 697 C CA . MET A 1 87 ? 8.816 -0.897 17.830 1.00 71.25 87 MET A CA 1
ATOM 698 C C . MET A 1 87 ? 9.405 -1.672 16.647 1.00 71.25 87 MET A C 1
ATOM 700 O O . MET A 1 87 ? 10.013 -1.071 15.765 1.00 71.25 87 MET A O 1
ATOM 704 N N . SER A 1 88 ? 9.155 -2.982 16.578 1.00 76.31 88 SER A N 1
ATOM 705 C CA . SER A 1 88 ? 9.568 -3.805 15.435 1.00 76.31 88 SER A CA 1
ATOM 706 C C . SER A 1 88 ? 8.893 -3.372 14.131 1.00 76.31 88 SER A C 1
ATOM 708 O O . SER A 1 88 ? 9.585 -3.242 13.127 1.00 76.31 88 SER A O 1
ATOM 710 N N . ALA A 1 89 ? 7.596 -3.038 14.137 1.00 78.12 89 ALA A N 1
ATOM 711 C CA . ALA A 1 89 ? 6.914 -2.504 12.955 1.00 78.12 89 ALA A CA 1
ATOM 712 C C . ALA A 1 89 ? 7.506 -1.159 12.495 1.00 78.12 89 ALA A C 1
ATOM 714 O O . ALA A 1 89 ? 7.729 -0.967 11.301 1.00 78.12 89 ALA A O 1
ATOM 715 N N . ARG A 1 90 ? 7.816 -0.240 13.423 1.00 79.62 90 ARG A N 1
ATOM 716 C CA . ARG A 1 90 ? 8.463 1.047 13.093 1.00 79.62 90 ARG A CA 1
ATOM 717 C C . ARG A 1 90 ? 9.795 0.832 12.387 1.00 79.62 90 ARG A C 1
ATOM 719 O O . ARG A 1 90 ? 10.040 1.456 11.357 1.00 79.62 90 ARG A O 1
ATOM 726 N N . ILE A 1 91 ? 10.630 -0.052 12.931 1.00 83.56 91 ILE A N 1
ATOM 727 C CA . ILE A 1 91 ? 11.938 -0.373 12.357 1.00 83.56 91 ILE A CA 1
ATOM 728 C C . ILE A 1 91 ? 11.755 -1.034 10.988 1.00 83.56 91 ILE A C 1
ATOM 730 O O . ILE A 1 91 ? 12.352 -0.576 10.020 1.00 83.56 91 ILE A O 1
ATOM 734 N N . ALA A 1 92 ? 10.879 -2.036 10.877 1.00 84.06 92 ALA A N 1
ATOM 735 C CA . ALA A 1 92 ? 10.640 -2.759 9.631 1.00 84.06 92 ALA A CA 1
ATOM 736 C C . ALA A 1 92 ? 10.164 -1.834 8.500 1.00 84.06 92 ALA A C 1
ATOM 738 O O . ALA A 1 92 ? 10.795 -1.787 7.447 1.00 84.06 92 ALA A O 1
ATOM 739 N N . PHE A 1 93 ? 9.109 -1.039 8.718 1.00 82.69 93 PHE A N 1
ATOM 740 C CA . PHE A 1 93 ? 8.608 -0.114 7.694 1.00 82.69 93 PHE A CA 1
ATOM 741 C C . PHE A 1 93 ? 9.602 1.007 7.366 1.00 82.69 93 PHE A C 1
ATOM 743 O O . PHE A 1 93 ? 9.655 1.440 6.215 1.00 82.69 93 PHE A O 1
ATOM 750 N N . SER A 1 94 ? 10.425 1.441 8.329 1.00 82.38 94 SER A N 1
ATOM 751 C CA . SER A 1 94 ? 11.501 2.408 8.065 1.00 82.38 94 SER A CA 1
ATOM 752 C C . SER A 1 94 ? 12.581 1.806 7.170 1.00 82.38 94 SER A C 1
ATOM 754 O O . SER A 1 94 ? 12.957 2.419 6.176 1.00 82.38 94 SER A O 1
ATOM 756 N N . VAL A 1 95 ? 13.042 0.588 7.473 1.00 88.44 95 VAL A N 1
ATOM 757 C CA . VAL A 1 95 ? 14.031 -0.132 6.655 1.00 88.44 95 VAL A CA 1
ATOM 758 C C . VAL A 1 95 ? 13.499 -0.368 5.243 1.00 88.44 95 VAL A C 1
ATOM 760 O O . VAL A 1 95 ? 14.216 -0.097 4.284 1.00 88.44 95 VAL A O 1
ATOM 763 N N . LEU A 1 96 ? 12.238 -0.789 5.095 1.00 86.06 96 LEU A N 1
ATOM 764 C CA . LEU A 1 96 ? 11.602 -0.954 3.782 1.00 86.06 96 LEU A CA 1
ATOM 765 C C . LEU A 1 96 ? 11.527 0.371 3.007 1.00 86.06 96 LEU A C 1
ATOM 767 O O . LEU A 1 96 ? 11.809 0.396 1.812 1.00 86.06 96 LEU A O 1
ATOM 771 N N . GLY A 1 97 ? 11.216 1.481 3.684 1.00 79.31 97 GLY A N 1
ATOM 772 C CA . GLY A 1 97 ? 11.197 2.810 3.069 1.00 79.31 97 GLY A CA 1
ATOM 773 C C . GLY A 1 97 ? 12.578 3.267 2.588 1.00 79.31 97 GLY A C 1
ATOM 774 O O . GLY A 1 97 ? 12.708 3.746 1.463 1.00 79.31 97 GLY A O 1
ATOM 775 N N . PHE A 1 98 ? 13.624 3.073 3.400 1.00 86.19 98 PHE A N 1
ATOM 776 C CA . PHE A 1 98 ? 15.004 3.376 3.000 1.00 86.19 98 PHE A CA 1
ATOM 777 C C . PHE A 1 98 ? 15.499 2.467 1.876 1.00 86.19 98 PHE A C 1
ATOM 779 O O . PHE A 1 98 ? 16.191 2.939 0.977 1.00 86.19 98 PHE A O 1
ATOM 786 N N . LEU A 1 99 ? 15.120 1.187 1.896 1.00 87.94 99 LEU A N 1
ATOM 787 C CA . LEU A 1 99 ? 15.409 0.253 0.814 1.00 87.94 99 LEU A CA 1
ATOM 788 C C . LEU A 1 99 ? 14.779 0.743 -0.493 1.00 87.94 99 LEU A C 1
ATOM 790 O O . LEU A 1 99 ? 15.483 0.841 -1.494 1.00 87.94 99 LEU A O 1
ATOM 794 N N . MET A 1 100 ? 13.503 1.143 -0.473 1.00 88.19 100 MET A N 1
ATOM 795 C CA . MET A 1 100 ? 12.837 1.699 -1.653 1.00 88.19 100 MET A CA 1
ATOM 796 C C . MET A 1 100 ? 13.533 2.971 -2.152 1.00 88.19 100 MET A C 1
ATOM 798 O O . MET A 1 100 ? 13.853 3.074 -3.337 1.00 88.19 100 MET A O 1
ATOM 802 N N . LEU A 1 101 ? 13.849 3.909 -1.255 1.00 85.00 101 LEU A N 1
ATOM 803 C CA . LEU A 1 101 ? 14.569 5.134 -1.608 1.00 85.00 101 LEU A CA 1
ATOM 804 C C . LEU A 1 101 ? 15.931 4.831 -2.252 1.00 85.00 101 LEU A C 1
ATOM 806 O O . LEU A 1 101 ? 16.268 5.407 -3.285 1.00 85.00 101 LEU A O 1
ATOM 810 N N . GLY A 1 102 ? 16.686 3.890 -1.682 1.00 83.19 102 GLY A N 1
ATOM 811 C CA . GLY A 1 102 ? 17.952 3.423 -2.242 1.00 83.19 102 GLY A CA 1
ATOM 812 C C . GLY A 1 102 ? 17.776 2.823 -3.635 1.00 83.19 102 GLY A C 1
ATOM 813 O O . GLY A 1 102 ? 18.525 3.174 -4.546 1.00 83.19 102 GLY A O 1
ATOM 814 N N . THR A 1 103 ? 16.753 1.986 -3.839 1.00 82.25 103 THR A N 1
ATOM 815 C CA . THR A 1 103 ? 16.463 1.413 -5.163 1.00 82.25 103 THR A CA 1
ATOM 816 C C . THR A 1 103 ? 16.048 2.468 -6.186 1.00 82.25 103 THR A C 1
ATOM 818 O O . THR A 1 103 ? 16.477 2.376 -7.336 1.00 82.25 103 THR A O 1
ATOM 821 N N . LEU A 1 104 ? 15.287 3.496 -5.791 1.00 82.00 104 LEU A N 1
ATOM 822 C CA . LEU A 1 104 ? 14.931 4.612 -6.670 1.00 82.00 104 LEU A CA 1
ATOM 823 C C . LEU A 1 104 ? 16.166 5.403 -7.087 1.00 82.00 104 LEU A C 1
ATOM 825 O O . LEU A 1 104 ? 16.371 5.596 -8.282 1.00 82.00 104 LEU A O 1
ATOM 829 N N . ILE A 1 105 ? 17.007 5.814 -6.131 1.00 84.38 105 ILE A N 1
ATOM 830 C CA . ILE A 1 105 ? 18.242 6.562 -6.413 1.00 84.38 105 ILE A CA 1
ATOM 831 C C . ILE A 1 105 ? 19.162 5.737 -7.314 1.00 84.38 105 ILE A C 1
ATOM 833 O O . ILE A 1 105 ? 19.637 6.238 -8.329 1.00 84.38 105 ILE A O 1
ATOM 837 N N . TYR A 1 106 ? 19.374 4.462 -6.985 1.00 83.69 106 TYR A N 1
ATOM 838 C CA . TYR A 1 106 ? 20.199 3.564 -7.789 1.00 83.69 106 TYR A CA 1
ATOM 839 C C . TYR A 1 106 ? 19.681 3.454 -9.226 1.00 83.69 106 TYR A C 1
ATOM 841 O O . TYR A 1 106 ? 20.456 3.597 -10.169 1.00 83.69 106 TYR A O 1
ATOM 849 N N . THR A 1 107 ? 18.371 3.261 -9.400 1.00 80.75 107 THR A N 1
ATOM 850 C CA . THR A 1 107 ? 17.745 3.123 -10.725 1.00 80.75 107 THR A CA 1
ATOM 851 C C . THR A 1 107 ? 17.794 4.436 -11.508 1.00 80.75 107 THR A C 1
ATOM 853 O O . THR A 1 107 ? 18.096 4.426 -12.694 1.00 80.75 107 THR A O 1
ATOM 856 N N . LEU A 1 108 ? 17.573 5.580 -10.855 1.00 79.00 108 LEU A N 1
ATOM 857 C CA . LEU A 1 108 ? 17.702 6.906 -11.472 1.00 79.00 108 LEU A CA 1
ATOM 858 C C . LEU A 1 108 ? 19.124 7.165 -11.984 1.00 79.00 108 LEU A C 1
ATOM 860 O O . LEU A 1 108 ? 19.293 7.720 -13.066 1.00 79.00 108 LEU A O 1
ATOM 864 N N . LEU A 1 109 ? 20.142 6.755 -11.222 1.00 82.56 109 LEU A N 1
ATOM 865 C CA . LEU A 1 109 ? 21.547 6.947 -11.587 1.00 82.56 109 LEU A CA 1
ATOM 866 C C . LEU A 1 109 ? 22.023 5.983 -12.681 1.00 82.56 109 LEU A C 1
ATOM 868 O O . LEU A 1 109 ? 22.881 6.355 -13.477 1.00 82.56 109 LEU A O 1
ATOM 872 N N . THR A 1 110 ? 21.501 4.756 -12.714 1.00 79.88 110 THR A N 1
ATOM 873 C CA . THR A 1 110 ? 21.952 3.706 -13.647 1.00 79.88 110 THR A CA 1
ATOM 874 C C . THR A 1 110 ? 21.129 3.652 -14.931 1.00 79.88 110 THR A C 1
ATOM 876 O O . THR A 1 110 ? 21.697 3.639 -16.021 1.00 79.88 110 THR A O 1
ATOM 879 N N . ASP A 1 111 ? 19.800 3.662 -14.823 1.00 65.94 111 ASP A N 1
ATOM 880 C CA . ASP A 1 111 ? 18.878 3.511 -15.953 1.00 65.94 111 ASP A CA 1
ATOM 881 C C . ASP A 1 111 ? 18.362 4.855 -16.501 1.00 65.94 111 ASP A C 1
ATOM 883 O O . ASP A 1 111 ? 17.799 4.900 -17.601 1.00 65.94 111 ASP A O 1
ATOM 887 N N . GLY A 1 112 ? 18.569 5.959 -15.774 1.00 72.94 112 GLY A N 1
ATOM 888 C CA . GLY A 1 112 ? 18.102 7.290 -16.158 1.00 72.94 112 GLY A CA 1
ATOM 889 C C . GLY A 1 112 ? 16.588 7.446 -15.980 1.00 72.94 112 GLY A C 1
ATOM 890 O O . GLY A 1 112 ? 16.054 7.268 -14.886 1.00 72.94 112 GLY A O 1
ATOM 891 N N . SER A 1 113 ? 15.870 7.827 -17.044 1.00 68.00 113 SER A N 1
ATOM 892 C CA . SER A 1 113 ? 14.422 8.063 -16.966 1.00 68.00 113 SER A CA 1
ATOM 893 C C . SER A 1 113 ? 13.608 6.761 -17.063 1.00 68.00 113 SER A C 1
ATOM 895 O O . SER A 1 113 ? 13.863 5.964 -17.970 1.00 68.00 113 SER A O 1
ATOM 897 N N . PRO A 1 114 ? 12.543 6.587 -16.259 1.00 62.44 114 PRO A N 1
ATOM 898 C CA . PRO A 1 114 ? 11.710 5.380 -16.279 1.00 62.44 114 PRO A CA 1
ATOM 899 C C . PRO A 1 114 ? 10.850 5.223 -17.550 1.00 62.44 114 PRO A C 1
ATOM 901 O O . PRO A 1 114 ? 10.323 4.144 -17.809 1.00 62.44 114 PRO A O 1
ATOM 904 N N . PHE A 1 115 ? 10.714 6.269 -18.373 1.00 61.91 115 PHE A N 1
ATOM 905 C CA . PHE A 1 115 ? 9.812 6.307 -19.531 1.00 61.91 115 PHE A CA 1
ATOM 906 C C . PHE A 1 115 ? 10.479 5.869 -20.845 1.00 61.91 115 PHE A C 1
ATOM 908 O O . PHE A 1 115 ? 10.449 6.592 -21.842 1.00 61.91 115 PHE A O 1
ATOM 915 N N . ARG A 1 116 ? 11.065 4.666 -20.877 1.00 64.38 116 ARG A N 1
ATOM 916 C CA . ARG A 1 116 ? 11.522 4.048 -22.135 1.00 64.38 116 ARG A CA 1
ATOM 917 C C . ARG A 1 116 ? 10.483 3.056 -22.648 1.00 64.38 116 ARG A C 1
ATOM 919 O O . ARG A 1 116 ? 10.160 2.087 -21.969 1.00 64.38 116 ARG A O 1
ATOM 926 N N . LYS A 1 117 ? 9.978 3.284 -23.868 1.00 59.22 117 LYS A N 1
ATOM 927 C CA . LYS A 1 117 ? 8.949 2.437 -24.507 1.00 59.22 117 LYS A CA 1
ATOM 928 C C . LYS A 1 117 ? 9.380 0.971 -24.644 1.00 59.22 117 LYS A C 1
ATOM 930 O O . LYS A 1 117 ? 8.537 0.088 -24.588 1.00 59.22 117 LYS A O 1
ATOM 935 N N . GLU A 1 118 ? 10.683 0.719 -24.740 1.00 63.62 118 GLU A N 1
ATOM 936 C CA . GLU A 1 118 ? 11.281 -0.623 -24.808 1.00 63.62 118 GLU A CA 1
ATOM 937 C C . GLU A 1 118 ? 11.061 -1.461 -23.535 1.00 63.62 118 GLU A C 1
ATOM 939 O O . GLU A 1 118 ? 11.098 -2.686 -23.591 1.00 63.62 118 GLU A O 1
ATOM 944 N N . LEU A 1 119 ? 10.789 -0.824 -22.389 1.00 62.88 119 LEU A N 1
ATOM 945 C CA . LEU A 1 119 ? 10.560 -1.501 -21.107 1.00 62.88 119 LEU A CA 1
ATOM 946 C C . LEU A 1 119 ? 9.074 -1.807 -20.842 1.00 62.88 119 LEU A C 1
ATOM 948 O O . LEU A 1 119 ? 8.762 -2.544 -19.908 1.00 62.88 119 LEU A O 1
ATOM 952 N N . LEU A 1 120 ? 8.157 -1.275 -21.657 1.00 68.44 120 LEU A N 1
ATOM 953 C CA . LEU A 1 120 ? 6.705 -1.450 -21.523 1.00 68.44 120 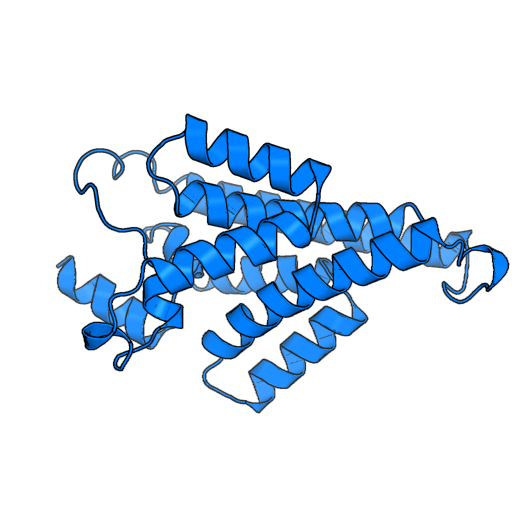LEU A CA 1
ATOM 954 C C . LEU A 1 120 ? 6.221 -2.702 -22.263 1.00 68.44 120 LEU A C 1
ATOM 956 O O . LEU A 1 120 ? 5.362 -2.641 -23.141 1.00 68.44 120 LEU A O 1
ATOM 960 N N . THR A 1 121 ? 6.781 -3.858 -21.916 1.00 79.69 121 THR A N 1
ATOM 961 C CA . THR A 1 121 ? 6.248 -5.132 -22.413 1.00 79.69 121 THR A CA 1
ATOM 962 C C . THR A 1 121 ? 4.838 -5.371 -21.849 1.00 79.69 121 THR A C 1
ATOM 964 O O . THR A 1 121 ? 4.520 -4.868 -20.767 1.00 79.69 121 THR A O 1
ATOM 967 N N . PRO A 1 122 ? 3.977 -6.160 -22.523 1.00 81.69 122 PRO A N 1
ATOM 968 C CA . PRO A 1 122 ? 2.616 -6.434 -22.046 1.00 81.69 122 PRO A CA 1
ATOM 969 C C . PRO A 1 122 ? 2.562 -6.957 -20.603 1.00 81.69 122 PRO A C 1
ATOM 971 O O . PRO A 1 122 ? 1.671 -6.594 -19.840 1.00 81.69 122 PRO A O 1
ATOM 974 N N . TRP A 1 123 ? 3.560 -7.751 -20.207 1.00 79.12 123 TRP A N 1
ATOM 975 C CA . TRP A 1 123 ? 3.707 -8.242 -18.839 1.00 79.12 123 TRP A CA 1
ATOM 976 C C . TRP A 1 123 ? 3.968 -7.120 -17.837 1.00 79.12 123 TRP A C 1
ATOM 978 O O . TRP A 1 123 ? 3.294 -7.066 -16.813 1.00 79.12 123 TRP A O 1
ATOM 988 N N . VAL A 1 124 ? 4.877 -6.190 -18.148 1.00 80.12 124 VAL A N 1
ATOM 989 C CA . VAL A 1 124 ? 5.166 -5.029 -17.290 1.00 80.12 124 VAL A CA 1
ATOM 990 C C . VAL A 1 124 ? 3.937 -4.132 -17.154 1.00 80.12 124 VAL A C 1
ATOM 992 O O . VAL A 1 124 ? 3.654 -3.650 -16.060 1.00 80.12 124 VAL A O 1
ATOM 995 N N . VAL A 1 125 ? 3.168 -3.951 -18.231 1.00 81.25 125 VAL A N 1
ATOM 996 C CA . VAL A 1 125 ? 1.901 -3.203 -18.189 1.00 81.25 125 VAL A CA 1
ATOM 997 C C . VAL A 1 125 ? 0.894 -3.887 -17.262 1.00 81.25 125 VAL A C 1
ATOM 999 O O . VAL A 1 125 ? 0.293 -3.216 -16.427 1.00 81.25 125 VAL A O 1
ATOM 1002 N N . ALA A 1 126 ? 0.746 -5.212 -17.346 1.00 84.56 126 ALA A N 1
ATOM 1003 C CA . ALA A 1 126 ? -0.138 -5.960 -16.453 1.00 84.56 126 ALA A CA 1
ATOM 1004 C C . ALA A 1 126 ? 0.288 -5.841 -14.979 1.00 84.56 126 ALA A C 1
ATOM 1006 O O . ALA A 1 126 ? -0.556 -5.590 -14.123 1.00 84.56 126 ALA A O 1
ATOM 1007 N N . THR A 1 127 ? 1.590 -5.936 -14.676 1.00 81.94 127 THR A N 1
ATOM 1008 C CA . THR A 1 127 ? 2.100 -5.756 -13.301 1.00 81.94 127 THR A CA 1
ATOM 1009 C C . THR A 1 127 ? 1.897 -4.326 -12.797 1.00 81.94 127 THR A C 1
ATOM 1011 O O . THR A 1 127 ? 1.636 -4.111 -11.618 1.00 81.94 127 THR A O 1
ATOM 1014 N N . LEU A 1 128 ? 1.996 -3.334 -13.685 1.00 83.25 128 LEU A N 1
ATOM 1015 C CA . LEU A 1 128 ? 1.772 -1.934 -13.340 1.00 83.25 128 LEU A CA 1
ATOM 1016 C C . LEU A 1 128 ? 0.295 -1.657 -13.030 1.00 83.25 128 LEU A C 1
ATOM 1018 O O . LEU A 1 128 ? -0.006 -0.961 -12.065 1.00 83.25 128 LEU A O 1
ATOM 1022 N N . ILE A 1 129 ? -0.627 -2.227 -13.810 1.00 85.81 129 ILE A N 1
ATOM 1023 C CA . ILE A 1 129 ? -2.067 -2.159 -13.522 1.00 85.81 129 ILE A CA 1
ATOM 1024 C C . ILE A 1 129 ? -2.354 -2.802 -12.161 1.00 85.81 129 ILE A C 1
ATOM 1026 O O . ILE A 1 129 ? -3.013 -2.189 -11.322 1.00 85.81 129 ILE A O 1
ATOM 1030 N N . ASP A 1 130 ? -1.804 -3.993 -11.921 1.00 86.31 130 ASP A N 1
ATOM 1031 C CA . ASP A 1 130 ? -1.947 -4.719 -10.657 1.00 86.31 130 ASP A CA 1
ATOM 1032 C C . ASP A 1 130 ? -1.454 -3.893 -9.456 1.00 86.31 130 ASP A C 1
ATOM 1034 O O . ASP A 1 130 ? -2.146 -3.740 -8.445 1.00 86.31 130 ASP A O 1
ATOM 1038 N N . PHE A 1 131 ? -0.288 -3.262 -9.604 1.00 85.50 131 PHE A N 1
ATOM 1039 C CA . PHE A 1 131 ? 0.265 -2.332 -8.627 1.00 85.50 131 PHE A CA 1
ATOM 1040 C C . PHE A 1 131 ? -0.685 -1.169 -8.325 1.00 85.50 131 PHE A C 1
ATOM 1042 O O . PHE A 1 131 ? -0.969 -0.899 -7.157 1.00 85.50 131 PHE A O 1
ATOM 1049 N N . TYR A 1 132 ? -1.210 -0.496 -9.352 1.00 86.44 132 TYR A N 1
ATOM 1050 C CA . TYR A 1 132 ? -2.077 0.663 -9.146 1.00 86.44 132 TYR A CA 1
ATOM 1051 C C . TYR A 1 132 ? -3.419 0.304 -8.509 1.00 86.44 132 TYR A C 1
ATOM 1053 O O . TYR A 1 132 ? -3.920 1.090 -7.708 1.00 86.44 132 TYR A O 1
ATOM 1061 N N . ILE A 1 133 ? -3.980 -0.879 -8.771 1.00 88.44 133 ILE A N 1
ATOM 1062 C CA . ILE A 1 133 ? -5.196 -1.331 -8.074 1.00 88.44 133 ILE A CA 1
ATOM 1063 C C . ILE A 1 133 ? -4.923 -1.482 -6.567 1.00 88.44 133 ILE A C 1
ATOM 1065 O O . ILE A 1 133 ? -5.717 -1.026 -5.739 1.00 88.44 133 ILE A O 1
ATOM 1069 N N . ASN A 1 134 ? -3.765 -2.032 -6.189 1.00 87.44 134 ASN A N 1
ATOM 1070 C CA . ASN A 1 134 ? -3.355 -2.114 -4.783 1.00 87.44 134 ASN A CA 1
ATOM 1071 C C . ASN A 1 134 ? -3.116 -0.726 -4.163 1.00 87.44 134 ASN A C 1
ATOM 1073 O O . ASN A 1 134 ? -3.519 -0.481 -3.023 1.00 87.44 134 ASN A O 1
ATOM 1077 N N . VAL A 1 135 ? -2.526 0.210 -4.915 1.00 86.88 135 VAL A N 1
ATOM 1078 C CA . VAL A 1 135 ? -2.374 1.611 -4.483 1.00 86.88 135 VAL A CA 1
ATOM 1079 C C . VAL A 1 135 ? -3.734 2.276 -4.281 1.00 86.88 135 VAL A C 1
ATOM 1081 O O . VAL A 1 135 ? -3.903 3.004 -3.306 1.00 86.88 135 VAL A O 1
ATOM 1084 N N . VAL A 1 136 ? -4.730 1.997 -5.127 1.00 88.25 136 VAL A N 1
ATOM 1085 C CA . VAL A 1 136 ? -6.098 2.506 -4.945 1.00 88.25 136 VAL A CA 1
ATOM 1086 C C . VAL A 1 136 ? -6.684 2.012 -3.623 1.00 88.25 136 VAL A C 1
ATOM 1088 O O . VAL A 1 136 ? -7.187 2.829 -2.851 1.00 88.25 136 VAL A O 1
ATOM 1091 N N . ALA A 1 137 ? -6.556 0.724 -3.297 1.00 86.94 137 ALA A N 1
ATOM 1092 C CA . ALA A 1 137 ? -7.023 0.195 -2.013 1.00 86.94 137 ALA A CA 1
ATOM 1093 C C . ALA A 1 137 ? -6.363 0.906 -0.812 1.00 86.94 137 ALA A C 1
ATOM 1095 O O . ALA A 1 137 ? -7.048 1.308 0.133 1.00 86.94 137 ALA A O 1
ATOM 1096 N N . LEU A 1 138 ? -5.047 1.144 -0.874 1.00 86.62 138 LEU A N 1
ATOM 1097 C CA . LEU A 1 138 ? -4.320 1.911 0.146 1.00 86.62 138 LEU A CA 1
ATOM 1098 C C . LEU A 1 138 ? -4.753 3.385 0.189 1.00 86.62 138 LEU A C 1
ATOM 1100 O O . LEU A 1 138 ? -4.880 3.958 1.269 1.00 86.62 138 LEU A O 1
ATOM 1104 N N . SER A 1 139 ? -5.023 3.998 -0.963 1.00 86.62 139 SER A N 1
ATOM 1105 C CA . SER A 1 139 ? -5.452 5.395 -1.069 1.00 86.62 139 SER A CA 1
ATOM 1106 C C . SER A 1 139 ? -6.814 5.630 -0.413 1.00 86.62 139 SER A C 1
ATOM 1108 O O . SER A 1 139 ? -6.982 6.619 0.298 1.00 86.62 139 SER A O 1
ATOM 1110 N N . VAL A 1 140 ? -7.753 4.687 -0.563 1.00 87.50 140 VAL A N 1
ATOM 1111 C CA . VAL A 1 140 ? -9.064 4.721 0.104 1.00 87.50 140 VAL A CA 1
ATOM 1112 C C . VAL A 1 140 ? -8.885 4.653 1.620 1.00 87.50 140 VAL A C 1
ATOM 1114 O O . VAL A 1 140 ? -9.519 5.408 2.357 1.00 87.50 140 VAL A O 1
ATOM 1117 N N . TRP A 1 141 ? -7.972 3.805 2.096 1.00 87.56 141 TRP A N 1
ATOM 1118 C CA . TRP A 1 141 ? -7.637 3.726 3.517 1.00 87.56 141 TRP A CA 1
ATOM 1119 C C . TRP A 1 141 ? -7.003 5.020 4.056 1.00 87.56 141 TRP A C 1
ATOM 1121 O O . TRP A 1 141 ? -7.361 5.477 5.145 1.00 87.56 141 TRP A O 1
ATOM 1131 N N . VAL A 1 142 ? -6.103 5.653 3.298 1.00 85.88 142 VAL A N 1
ATOM 1132 C CA . VAL A 1 142 ? -5.516 6.955 3.663 1.00 85.88 142 VAL A CA 1
ATOM 1133 C C . VAL A 1 142 ? -6.576 8.058 3.674 1.00 85.88 142 VAL A C 1
ATOM 1135 O O . VAL A 1 142 ? -6.636 8.828 4.632 1.00 85.88 142 VAL A O 1
ATOM 1138 N N . ALA A 1 143 ? -7.450 8.105 2.666 1.00 85.50 143 ALA A N 1
ATOM 1139 C CA . ALA A 1 143 ? -8.552 9.064 2.590 1.00 85.50 143 ALA A CA 1
ATOM 1140 C C . ALA A 1 143 ? -9.498 8.947 3.792 1.00 85.50 143 ALA A C 1
ATOM 1142 O O . ALA A 1 143 ? -9.925 9.958 4.338 1.00 85.50 143 ALA A O 1
ATOM 1143 N N . TYR A 1 144 ? -9.773 7.721 4.244 1.00 83.19 144 TYR A N 1
ATOM 1144 C CA . TYR A 1 144 ? -10.571 7.461 5.442 1.00 83.19 144 TYR A CA 1
ATOM 1145 C C . TYR A 1 144 ? -9.911 7.977 6.734 1.00 83.19 144 TYR A C 1
ATOM 1147 O O . TYR A 1 144 ? -10.589 8.373 7.685 1.00 83.19 144 TYR A O 1
ATOM 1155 N N . LYS A 1 145 ? -8.577 7.969 6.796 1.00 79.19 145 LYS A N 1
ATOM 1156 C CA . LYS A 1 145 ? -7.820 8.387 7.983 1.00 79.19 145 LYS A CA 1
ATOM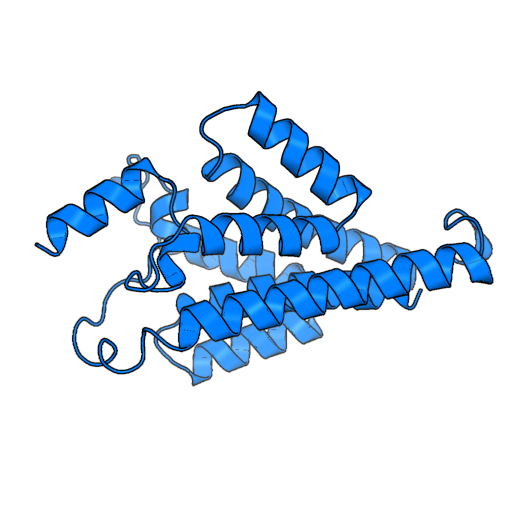 1157 C C . LYS A 1 145 ? -7.561 9.871 8.090 1.00 79.19 145 LYS A C 1
ATOM 1159 O O . LYS A 1 145 ? -7.389 10.372 9.201 1.00 79.19 145 LYS A O 1
ATOM 1164 N N . GLU A 1 146 ? -7.433 10.549 6.964 1.00 82.06 146 GLU A N 1
ATOM 1165 C CA . GLU A 1 146 ? -7.156 11.973 6.961 1.00 82.06 146 GLU A CA 1
ATOM 1166 C C . GLU A 1 146 ? -8.443 12.747 7.243 1.00 82.06 146 GLU A C 1
ATOM 1168 O O . GLU A 1 146 ? -9.435 12.643 6.533 1.00 82.06 146 GLU A O 1
ATOM 1173 N N . SER A 1 147 ? -8.424 13.569 8.293 1.00 75.19 147 SER A N 1
ATOM 1174 C CA . SER A 1 147 ? -9.572 14.406 8.659 1.00 75.19 147 SER A CA 1
ATOM 1175 C C . SER A 1 147 ? -9.799 15.566 7.687 1.00 75.19 147 SER A C 1
ATOM 1177 O O . SER A 1 147 ? -10.850 16.196 7.717 1.00 75.19 147 SER A O 1
ATOM 1179 N N . SER A 1 148 ? -8.799 15.890 6.861 1.00 84.44 148 SER A N 1
ATOM 1180 C CA . SER A 1 148 ? -8.868 16.973 5.883 1.00 84.44 148 SER A CA 1
ATOM 1181 C C . SER A 1 148 ? -8.687 16.433 4.471 1.00 84.44 148 SER A C 1
ATOM 1183 O O . SER A 1 148 ? -7.735 15.701 4.189 1.00 84.44 148 SER A O 1
ATOM 1185 N N . LEU A 1 149 ? -9.573 16.859 3.568 1.00 82.12 149 LEU A N 1
ATOM 1186 C CA . LEU A 1 149 ? -9.526 16.486 2.153 1.00 82.12 149 LEU A CA 1
ATOM 1187 C C . LEU A 1 149 ? -8.209 16.909 1.490 1.00 82.12 149 LEU A C 1
ATOM 1189 O O . LEU A 1 149 ? -7.703 16.198 0.632 1.00 82.12 149 LEU A O 1
ATOM 1193 N N . ILE A 1 150 ? -7.623 18.029 1.924 1.00 85.19 150 ILE A N 1
ATOM 1194 C CA . ILE A 1 150 ? -6.356 18.547 1.392 1.00 85.19 150 ILE A CA 1
ATOM 1195 C C . ILE A 1 150 ? -5.187 17.632 1.775 1.00 85.19 150 ILE A C 1
ATOM 1197 O O . ILE A 1 150 ? -4.394 17.264 0.912 1.00 85.19 150 ILE A O 1
ATOM 1201 N N . SER A 1 151 ? -5.089 17.229 3.050 1.00 84.94 151 SER A N 1
ATOM 1202 C CA . SER A 1 151 ? -4.059 16.277 3.488 1.00 84.94 151 SER A CA 1
ATOM 1203 C C . SER A 1 151 ? -4.254 14.925 2.803 1.00 84.94 151 SER A C 1
ATOM 1205 O O . SER A 1 151 ? -3.294 14.371 2.274 1.00 84.94 151 SER A O 1
ATOM 1207 N N . GLY A 1 152 ? -5.497 14.434 2.727 1.00 85.38 152 GLY A N 1
ATOM 1208 C CA . GLY A 1 152 ? -5.835 13.208 2.001 1.00 85.38 152 GLY A CA 1
ATOM 1209 C C . GLY A 1 152 ? -5.382 13.259 0.543 1.00 85.38 152 GLY A C 1
ATOM 1210 O O . GLY A 1 152 ? -4.634 12.391 0.105 1.00 85.38 152 GLY A O 1
ATOM 1211 N N . PHE A 1 153 ? -5.747 14.315 -0.186 1.00 87.75 153 PHE A N 1
ATOM 1212 C CA . PHE A 1 153 ? -5.338 14.511 -1.577 1.00 87.75 153 PHE A CA 1
ATOM 1213 C C . PHE A 1 153 ? -3.814 14.564 -1.737 1.00 87.75 153 PHE A C 1
ATOM 1215 O O . PHE A 1 153 ? -3.271 13.917 -2.629 1.00 87.75 153 PHE A O 1
ATOM 1222 N N . LEU A 1 154 ? -3.110 15.271 -0.848 1.00 88.69 154 LEU A N 1
ATOM 1223 C CA . LEU A 1 154 ? -1.649 15.361 -0.877 1.00 88.69 154 LEU A CA 1
ATOM 1224 C C . LEU A 1 154 ? -0.996 13.987 -0.665 1.00 88.69 154 LEU A C 1
ATOM 1226 O O . LEU A 1 154 ? -0.079 13.629 -1.401 1.00 88.69 154 LEU A O 1
ATOM 1230 N N . TRP A 1 155 ? -1.480 13.188 0.289 1.00 90.62 155 TRP A N 1
ATOM 1231 C CA . TRP A 1 155 ? -0.965 11.833 0.507 1.00 90.62 155 TRP A CA 1
ATOM 1232 C C . TRP A 1 155 ? -1.269 10.888 -0.653 1.00 90.62 155 TRP A C 1
ATOM 1234 O O . TRP A 1 155 ? -0.408 10.090 -1.015 1.00 90.62 155 TRP A O 1
ATOM 1244 N N . ILE A 1 156 ? -2.452 10.988 -1.258 1.00 89.44 156 ILE A N 1
ATOM 1245 C CA . ILE A 1 156 ? -2.820 10.191 -2.435 1.00 89.44 156 ILE A CA 1
ATOM 1246 C C . ILE A 1 156 ? -1.930 10.558 -3.625 1.00 89.44 156 ILE A C 1
ATOM 1248 O O . ILE A 1 156 ? -1.417 9.669 -4.299 1.00 89.44 156 ILE A O 1
ATOM 1252 N N . LEU A 1 157 ? -1.683 11.850 -3.852 1.00 89.62 157 LEU A N 1
ATOM 1253 C CA . LEU A 1 157 ? -0.769 12.308 -4.897 1.00 89.62 157 LEU A CA 1
ATOM 1254 C C . LEU A 1 157 ? 0.645 11.762 -4.669 1.00 89.62 157 LEU A C 1
ATOM 1256 O O . LEU A 1 157 ? 1.268 11.247 -5.594 1.00 89.62 157 LEU A O 1
ATOM 1260 N N . LEU A 1 158 ? 1.132 11.807 -3.427 1.00 86.62 158 LEU A N 1
ATOM 1261 C CA . LEU A 1 158 ? 2.421 11.217 -3.075 1.00 86.62 158 LEU A CA 1
ATOM 1262 C C . LEU A 1 158 ? 2.440 9.697 -3.285 1.00 86.62 158 LEU A C 1
ATOM 1264 O O . LEU A 1 158 ? 3.434 9.193 -3.790 1.00 86.62 158 LEU A O 1
ATOM 1268 N N . LEU A 1 159 ? 1.364 8.970 -2.966 1.00 86.50 159 LEU A N 1
ATOM 1269 C CA . LEU A 1 159 ? 1.266 7.526 -3.219 1.00 86.50 159 LEU A CA 1
ATOM 1270 C C . LEU A 1 159 ? 1.324 7.202 -4.714 1.00 86.50 159 LEU A C 1
ATOM 1272 O O . LEU A 1 159 ? 1.974 6.239 -5.103 1.00 86.50 159 LEU A O 1
ATOM 1276 N N . ILE A 1 160 ? 0.680 8.009 -5.556 1.00 85.31 160 ILE A N 1
ATOM 1277 C CA . ILE A 1 160 ? 0.699 7.814 -7.011 1.00 85.31 160 ILE A CA 1
ATOM 1278 C C . ILE A 1 160 ? 2.091 8.113 -7.585 1.00 85.31 160 ILE A C 1
ATOM 1280 O O . ILE A 1 160 ? 2.537 7.407 -8.489 1.00 85.31 160 ILE A O 1
ATOM 1284 N N . CYS A 1 161 ? 2.779 9.135 -7.066 1.00 83.00 161 CYS A N 1
ATOM 1285 C CA . CYS A 1 161 ? 4.088 9.556 -7.571 1.00 83.00 161 CYS A CA 1
ATOM 1286 C C . CYS A 1 161 ? 5.262 8.721 -7.039 1.00 83.00 161 CYS A C 1
ATOM 1288 O O . CYS A 1 161 ? 6.191 8.434 -7.787 1.00 83.00 161 CYS A O 1
ATOM 1290 N N . PHE A 1 162 ? 5.251 8.373 -5.752 1.00 79.44 162 PHE A N 1
ATOM 1291 C CA . PHE A 1 162 ? 6.377 7.746 -5.048 1.00 79.44 162 PHE A CA 1
ATOM 1292 C C . PHE A 1 162 ? 6.092 6.315 -4.573 1.00 79.44 162 PHE A C 1
ATOM 1294 O O . PHE A 1 162 ? 6.999 5.657 -4.056 1.00 79.44 162 PHE A O 1
ATOM 1301 N N . GLY A 1 163 ? 4.855 5.832 -4.711 1.00 84.88 163 GLY A N 1
ATOM 1302 C CA . GLY A 1 163 ? 4.495 4.452 -4.399 1.00 84.88 163 GLY A CA 1
ATOM 1303 C C . GLY A 1 163 ? 4.706 4.089 -2.929 1.00 84.88 163 GLY A C 1
ATOM 1304 O O . GLY A 1 163 ? 4.299 4.801 -2.004 1.00 84.88 163 GLY A O 1
ATOM 1305 N N . SER A 1 164 ? 5.364 2.955 -2.707 1.00 85.06 164 SER A N 1
ATOM 1306 C CA . SER A 1 164 ? 5.614 2.359 -1.391 1.00 85.06 164 SER A CA 1
ATOM 1307 C C . SER A 1 164 ? 6.473 3.205 -0.465 1.00 85.06 164 SER A C 1
ATOM 1309 O O . SER A 1 164 ? 6.335 3.072 0.751 1.00 85.06 164 SER A O 1
ATOM 1311 N N . MET A 1 165 ? 7.305 4.118 -0.981 1.00 85.19 165 MET A N 1
ATOM 1312 C CA . MET A 1 165 ? 8.044 5.050 -0.123 1.00 85.19 165 MET A CA 1
ATOM 1313 C C . MET A 1 165 ? 7.071 5.897 0.705 1.00 85.19 165 MET A C 1
ATOM 1315 O O . MET A 1 165 ? 7.249 6.071 1.913 1.00 85.19 165 MET A O 1
ATOM 1319 N N . THR A 1 166 ? 5.993 6.362 0.072 1.00 87.00 166 THR A N 1
ATOM 1320 C CA . THR A 1 166 ? 4.924 7.105 0.738 1.00 87.00 166 THR A CA 1
ATOM 1321 C C . THR A 1 166 ? 4.103 6.206 1.650 1.00 87.00 166 THR A C 1
ATOM 1323 O O . THR A 1 166 ? 3.794 6.628 2.764 1.00 87.00 166 THR A O 1
ATOM 1326 N N . THR A 1 167 ? 3.809 4.963 1.249 1.00 86.06 167 THR A N 1
ATOM 1327 C CA . THR A 1 167 ? 3.141 3.976 2.119 1.00 86.06 167 THR A CA 1
ATOM 1328 C C . THR A 1 167 ? 3.926 3.771 3.417 1.00 86.06 167 THR A C 1
ATOM 1330 O O . THR A 1 167 ? 3.373 3.911 4.509 1.00 86.06 167 THR A O 1
ATOM 1333 N N . CYS A 1 168 ? 5.234 3.520 3.321 1.00 86.19 168 CYS A N 1
ATOM 1334 C CA . CYS A 1 168 ? 6.125 3.360 4.467 1.00 86.19 168 CYS A CA 1
ATOM 1335 C C . CYS A 1 168 ? 6.179 4.624 5.330 1.00 86.19 168 CYS A C 1
ATOM 1337 O O . CYS A 1 168 ? 5.995 4.539 6.545 1.00 86.19 168 CYS A O 1
ATOM 1339 N N . ALA A 1 169 ? 6.377 5.798 4.723 1.00 86.12 169 ALA A N 1
ATOM 1340 C CA . ALA A 1 169 ? 6.415 7.067 5.448 1.00 86.12 169 ALA A CA 1
ATOM 1341 C C . ALA A 1 169 ? 5.098 7.342 6.191 1.00 86.12 169 ALA A C 1
ATOM 1343 O O . ALA A 1 169 ? 5.114 7.770 7.348 1.00 86.12 169 ALA A O 1
ATOM 1344 N N . TYR A 1 170 ? 3.957 7.046 5.563 1.00 86.06 170 TYR A N 1
ATOM 1345 C CA . TYR A 1 170 ? 2.640 7.205 6.169 1.00 86.06 170 TYR A CA 1
ATOM 1346 C C . TYR A 1 170 ? 2.443 6.255 7.351 1.00 86.06 170 TYR A C 1
ATOM 1348 O O . TYR A 1 170 ? 2.043 6.688 8.433 1.00 86.06 170 TYR A O 1
ATOM 1356 N N . VAL A 1 171 ? 2.783 4.974 7.184 1.00 84.19 171 VAL A N 1
ATOM 1357 C CA . VAL A 1 171 ? 2.691 3.966 8.250 1.00 84.19 171 VAL A CA 1
ATOM 1358 C C . VAL A 1 171 ? 3.603 4.328 9.422 1.00 84.19 171 VAL A C 1
ATOM 1360 O O . VAL A 1 171 ? 3.152 4.306 10.566 1.00 84.19 171 VAL A O 1
ATOM 1363 N N . VAL A 1 172 ? 4.848 4.741 9.168 1.00 82.94 172 VAL A N 1
ATOM 1364 C CA . VAL A 1 172 ? 5.787 5.181 10.214 1.00 82.94 172 VAL A CA 1
ATOM 1365 C C . VAL A 1 172 ? 5.269 6.427 10.928 1.00 82.94 172 VAL A C 1
ATOM 1367 O O . VAL A 1 172 ? 5.223 6.433 12.158 1.00 82.94 172 VAL A O 1
ATOM 1370 N N . LYS A 1 173 ? 4.795 7.448 10.201 1.00 85.19 173 LYS A N 1
ATOM 1371 C CA . LYS A 1 173 ? 4.149 8.635 10.792 1.00 85.19 173 LYS A CA 1
ATOM 1372 C C . LYS A 1 173 ? 3.001 8.224 11.717 1.00 85.19 173 LYS A C 1
ATOM 1374 O O . LYS A 1 173 ? 2.902 8.721 12.839 1.00 85.19 173 LYS A O 1
ATOM 1379 N N . GLN A 1 174 ? 2.163 7.286 11.280 1.00 80.62 174 GLN A N 1
ATOM 1380 C CA . GLN A 1 174 ? 1.018 6.810 12.052 1.00 80.62 174 GLN A CA 1
ATOM 1381 C C . GLN A 1 174 ? 1.428 5.987 13.277 1.00 80.62 174 GLN A C 1
ATOM 1383 O O . GLN A 1 174 ? 0.782 6.088 14.321 1.00 80.62 174 GLN A O 1
ATOM 1388 N N . LEU A 1 175 ? 2.513 5.218 13.170 1.00 78.56 175 LEU A N 1
ATOM 1389 C CA . LEU A 1 175 ? 3.111 4.473 14.274 1.00 78.56 175 LEU A CA 1
ATOM 1390 C C . LEU A 1 175 ? 3.782 5.394 15.293 1.00 78.56 175 LEU A C 1
ATOM 1392 O O . LEU A 1 175 ? 3.705 5.102 16.479 1.00 78.56 175 LEU A O 1
ATOM 1396 N N . VAL A 1 176 ? 4.436 6.484 14.879 1.00 76.88 176 VAL A N 1
ATOM 1397 C CA . VAL A 1 176 ? 5.057 7.470 15.789 1.00 76.88 176 VAL A CA 1
ATOM 1398 C C . VAL A 1 176 ? 3.996 8.228 16.585 1.00 76.88 176 VAL A C 1
ATOM 1400 O O . VAL A 1 176 ? 4.196 8.505 17.762 1.00 76.88 176 VAL A O 1
ATOM 1403 N N . GLN A 1 177 ? 2.837 8.499 15.979 1.00 70.56 177 GLN A N 1
ATOM 1404 C CA . GLN A 1 177 ? 1.693 9.108 16.668 1.00 70.56 177 GLN A CA 1
ATOM 1405 C C . GLN A 1 177 ? 1.002 8.174 17.677 1.00 70.56 177 GLN A C 1
ATOM 1407 O O . GLN A 1 177 ? 0.148 8.634 18.433 1.00 70.56 177 GLN A O 1
ATOM 1412 N N . LEU A 1 178 ? 1.314 6.874 17.681 1.00 68.88 178 LEU A N 1
ATOM 1413 C CA . LEU A 1 178 ? 0.857 5.951 18.719 1.00 68.88 178 LEU A CA 1
ATOM 1414 C C . LEU A 1 178 ? 1.815 5.983 19.912 1.00 68.88 178 LEU A C 1
ATOM 1416 O O . LEU A 1 178 ? 3.036 5.891 19.755 1.00 68.88 178 LEU A O 1
ATOM 1420 N N . THR A 1 179 ? 1.262 6.061 21.121 1.00 60.56 179 THR A N 1
ATOM 1421 C CA . THR A 1 179 ? 2.043 5.898 22.350 1.00 60.56 179 THR A CA 1
ATOM 1422 C C . THR A 1 179 ? 2.583 4.465 22.410 1.00 60.56 179 THR A C 1
ATOM 1424 O O . THR A 1 179 ? 1.919 3.532 21.974 1.00 60.56 179 THR A O 1
ATOM 1427 N N . SER A 1 180 ? 3.779 4.250 22.969 1.00 53.00 180 SER A N 1
ATOM 1428 C CA . SER A 1 180 ? 4.448 2.931 22.996 1.00 53.00 180 SER A CA 1
ATOM 1429 C C . SER A 1 180 ? 3.671 1.812 23.723 1.00 53.00 180 SER A C 1
ATOM 1431 O O . SER A 1 180 ? 4.096 0.659 23.700 1.00 53.00 180 SER A O 1
ATOM 1433 N N . GLN A 1 181 ? 2.561 2.145 24.384 1.00 55.88 181 GLN A N 1
ATOM 1434 C CA . GLN A 1 181 ? 1.669 1.216 25.080 1.00 55.88 181 GLN A CA 1
ATOM 1435 C C . GLN A 1 181 ? 0.438 0.814 24.240 1.00 55.88 181 GLN A C 1
ATOM 1437 O O . GLN A 1 181 ? -0.279 -0.112 24.616 1.00 55.88 181 GLN A O 1
ATOM 1442 N N . ASP A 1 182 ? 0.200 1.477 23.104 1.00 61.06 182 ASP A N 1
ATOM 1443 C CA . ASP A 1 182 ? -0.964 1.255 22.248 1.00 61.06 182 ASP A CA 1
ATOM 1444 C C . ASP A 1 182 ? -0.723 0.093 21.257 1.00 61.06 182 ASP A C 1
ATOM 1446 O O . ASP A 1 182 ? 0.347 0.007 20.653 1.00 61.06 182 ASP A O 1
ATOM 1450 N N . PRO A 1 183 ? -1.699 -0.808 21.031 1.00 65.75 183 PRO A N 1
ATOM 1451 C CA . PRO A 1 183 ? -1.533 -1.910 20.087 1.00 65.75 183 PRO A CA 1
ATOM 1452 C C . PRO A 1 183 ? -1.399 -1.448 18.627 1.00 65.75 183 PRO A C 1
ATOM 1454 O O . PRO A 1 183 ? -2.120 -0.558 18.176 1.00 65.75 183 PRO A O 1
ATOM 1457 N N . VAL A 1 184 ? -0.538 -2.137 17.863 1.00 69.88 184 VAL A N 1
ATOM 1458 C CA . VAL A 1 184 ? -0.195 -1.827 16.457 1.00 69.88 184 VAL A CA 1
ATOM 1459 C C . VAL A 1 184 ? -1.426 -1.656 15.570 1.00 69.88 184 VAL A C 1
ATOM 1461 O O . VAL A 1 184 ? -1.459 -0.752 14.747 1.00 69.88 184 VAL A O 1
ATOM 1464 N N . TYR A 1 185 ? -2.472 -2.461 15.757 1.00 68.31 185 TYR A N 1
ATOM 1465 C CA . TYR A 1 185 ? -3.666 -2.406 14.912 1.00 68.31 185 TYR A CA 1
ATOM 1466 C C . TYR A 1 185 ? -4.448 -1.086 15.001 1.00 68.31 185 TYR A C 1
ATOM 1468 O O . TYR A 1 185 ? -5.229 -0.775 14.104 1.00 68.31 185 TYR A O 1
ATOM 1476 N N . LEU A 1 186 ? -4.218 -0.258 16.028 1.00 67.50 186 LEU A N 1
ATOM 1477 C CA . LEU A 1 186 ? -4.795 1.090 16.107 1.00 67.50 186 LEU A CA 1
ATOM 1478 C C . LEU A 1 186 ? -4.271 2.019 15.003 1.00 67.50 186 LEU A C 1
ATOM 1480 O O . LEU A 1 186 ? -4.834 3.100 14.777 1.00 67.50 186 LEU A O 1
ATOM 1484 N N . ILE A 1 187 ? -3.217 1.619 14.278 1.00 77.62 187 ILE A N 1
ATOM 1485 C CA . ILE A 1 187 ? -2.835 2.298 13.043 1.00 77.62 187 ILE A CA 1
ATOM 1486 C C . ILE A 1 187 ? -3.872 2.144 11.949 1.00 77.62 187 ILE A C 1
ATOM 1488 O O . ILE A 1 187 ? -3.747 2.911 11.015 1.00 77.62 187 ILE A O 1
ATOM 1492 N N . LEU A 1 188 ? -4.840 1.225 12.012 1.00 76.62 188 LEU A N 1
ATOM 1493 C CA . LEU A 1 188 ? -5.837 1.035 10.951 1.00 76.62 188 LEU A CA 1
ATOM 1494 C C . LEU A 1 188 ? -7.012 2.011 11.077 1.00 76.62 188 LEU A C 1
ATOM 1496 O O . LEU A 1 188 ? -7.534 2.451 10.060 1.00 76.62 188 LEU A O 1
ATOM 1500 N N . PHE A 1 189 ? -7.360 2.432 12.295 1.00 76.31 189 PHE A N 1
ATOM 1501 C CA . PHE A 1 189 ? -8.528 3.280 12.564 1.00 76.31 189 PHE A CA 1
ATOM 1502 C C . PHE A 1 189 ? -8.219 4.783 12.537 1.00 76.31 189 PHE A C 1
ATOM 1504 O O . PHE A 1 189 ? -7.089 5.202 12.824 1.00 76.31 189 PHE A O 1
ATOM 1511 N N . ASN A 1 190 ? -9.227 5.599 12.213 1.00 74.12 190 ASN A N 1
ATOM 1512 C CA . ASN A 1 190 ? -9.152 7.061 12.281 1.00 74.12 190 ASN A CA 1
ATOM 1513 C C . ASN A 1 190 ? -9.040 7.554 13.747 1.00 74.12 190 ASN A C 1
ATOM 1515 O O . ASN A 1 190 ? -9.355 6.823 14.687 1.00 74.12 190 ASN A O 1
ATOM 1519 N N . ARG A 1 191 ? -8.571 8.792 13.962 1.00 70.12 191 ARG A N 1
ATOM 1520 C CA . ARG A 1 191 ? -8.371 9.419 15.281 1.00 70.12 191 ARG A CA 1
ATOM 1521 C C . ARG A 1 191 ? -9.632 9.429 16.149 1.00 70.12 191 ARG A C 1
ATOM 1523 O O . ARG A 1 191 ? -9.503 9.165 17.339 1.00 70.12 191 ARG A O 1
ATOM 1530 N N . GLY A 1 192 ? -10.808 9.692 15.571 1.00 63.41 192 GLY A N 1
ATOM 1531 C CA . GLY A 1 192 ? -12.085 9.667 16.301 1.00 63.41 192 GLY A CA 1
ATOM 1532 C C . GLY A 1 192 ? -12.359 8.290 16.908 1.00 63.41 192 GLY A C 1
ATOM 1533 O O . GLY A 1 192 ? -12.425 8.141 18.125 1.00 63.41 192 GLY A O 1
ATOM 1534 N N . ASN A 1 193 ? -12.351 7.259 16.066 1.00 68.38 193 ASN A N 1
ATOM 1535 C CA . ASN A 1 193 ? -12.637 5.883 16.481 1.00 68.38 193 ASN A CA 1
ATOM 1536 C C . ASN A 1 193 ? -11.511 5.298 17.361 1.00 68.38 193 ASN A C 1
ATOM 1538 O O . ASN A 1 193 ? -11.727 4.367 18.137 1.00 68.38 193 ASN A O 1
ATOM 1542 N N . ARG A 1 194 ? -10.286 5.844 17.278 1.00 66.69 194 ARG A N 1
ATOM 1543 C CA . ARG A 1 194 ? -9.183 5.515 18.197 1.00 66.69 194 ARG A CA 1
ATOM 1544 C C . ARG A 1 194 ? -9.460 6.009 19.619 1.00 66.69 194 ARG A C 1
ATOM 1546 O O . ARG A 1 194 ? -9.097 5.310 20.561 1.00 66.69 194 ARG A O 1
ATOM 1553 N N . ALA A 1 195 ? -10.056 7.193 19.773 1.00 60.81 195 ALA A N 1
ATOM 1554 C CA . ALA A 1 195 ? -10.424 7.722 21.083 1.00 60.81 195 ALA A CA 1
ATOM 1555 C C . ALA A 1 195 ? -11.544 6.881 21.710 1.00 60.81 195 ALA A C 1
ATOM 1557 O O . ALA A 1 195 ? -11.398 6.441 22.844 1.00 60.81 195 ALA A O 1
ATOM 1558 N N . GLU A 1 196 ? -12.587 6.561 20.943 1.00 61.59 196 GLU A N 1
ATOM 1559 C CA . GLU A 1 196 ? -13.709 5.709 21.370 1.00 61.59 196 GLU A CA 1
ATOM 1560 C C . GLU A 1 196 ? -13.251 4.326 21.869 1.00 61.59 196 GLU A C 1
ATOM 1562 O O . GLU A 1 196 ? -13.535 3.949 23.002 1.00 61.59 196 GLU A O 1
ATOM 1567 N N . ASN A 1 197 ? -12.408 3.625 21.099 1.00 62.34 197 ASN A N 1
ATOM 1568 C CA . ASN A 1 197 ? -11.828 2.338 21.517 1.00 62.34 197 ASN A CA 1
ATOM 1569 C C . ASN A 1 197 ? -10.943 2.426 22.774 1.00 62.34 197 ASN A C 1
ATOM 1571 O O . ASN A 1 197 ? -10.683 1.408 23.419 1.00 62.34 197 ASN A O 1
ATOM 1575 N N . ARG A 1 198 ? -10.396 3.609 23.087 1.00 61.72 198 ARG A N 1
ATOM 1576 C CA . ARG A 1 198 ? -9.612 3.823 24.309 1.00 61.72 198 ARG A CA 1
ATOM 1577 C C . ARG A 1 198 ? -10.538 3.959 25.522 1.00 61.72 198 ARG A C 1
ATOM 1579 O O . ARG A 1 198 ? -10.182 3.429 26.568 1.00 61.72 198 ARG A O 1
ATOM 1586 N N . TYR A 1 199 ? -11.702 4.594 25.361 1.00 56.62 199 TYR A N 1
ATOM 1587 C CA . TYR A 1 199 ? -12.723 4.724 26.408 1.00 56.62 199 TYR A CA 1
ATOM 1588 C C . TYR A 1 199 ? -13.418 3.400 26.733 1.00 56.62 199 TYR A C 1
ATOM 1590 O O . TYR A 1 199 ? -13.627 3.110 27.900 1.00 56.62 199 TYR A O 1
ATOM 1598 N N . GLU A 1 200 ? -13.708 2.550 25.744 1.00 57.72 200 GLU A N 1
ATOM 1599 C CA . GLU A 1 200 ? -14.300 1.223 26.012 1.00 57.72 200 GLU A CA 1
ATOM 1600 C C . GLU A 1 200 ? -13.364 0.265 26.772 1.00 57.72 200 GLU A C 1
ATOM 1602 O O . GLU A 1 200 ? -13.784 -0.805 27.216 1.00 57.72 200 GLU A O 1
ATOM 1607 N N . ARG A 1 201 ? -12.075 0.607 26.885 1.00 54.03 201 ARG A N 1
ATOM 1608 C CA . ARG A 1 201 ? -11.050 -0.240 27.508 1.00 54.03 201 ARG A CA 1
ATOM 1609 C C . ARG A 1 201 ? -10.641 0.216 28.917 1.00 54.03 201 ARG A C 1
ATOM 1611 O O . ARG A 1 201 ? -9.831 -0.478 29.532 1.00 54.03 201 ARG A O 1
ATOM 1618 N N . THR A 1 202 ? -11.144 1.360 29.385 1.00 47.00 202 THR A N 1
ATOM 1619 C CA . THR A 1 202 ? -10.951 1.906 30.744 1.00 47.00 202 THR A CA 1
ATOM 1620 C C . THR A 1 202 ? -12.180 1.664 31.593 1.00 47.00 202 THR A C 1
ATOM 1622 O O . THR A 1 202 ? -11.999 1.217 32.744 1.00 47.00 202 THR A O 1
#